Protein AF-A0A7X8GXJ8-F1 (afdb_monomer)

Nearest PDB structures (foldseek):
  4q25-assembly1_B  TM=8.085E-01  e=4.481E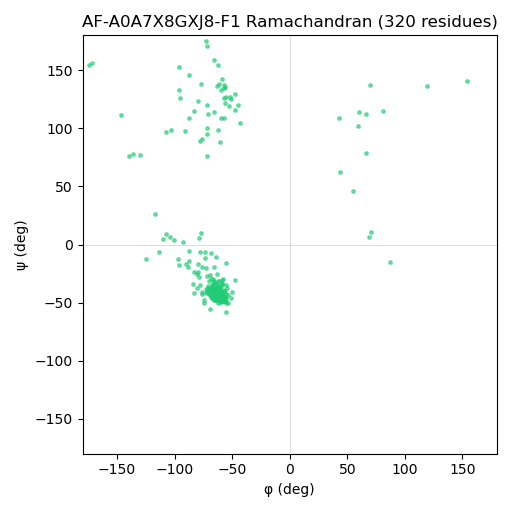-07  Pseudomonas aeruginosa PAO1
  1t72-assembly1_A  TM=8.124E-01  e=8.398E-07  Aquifex aeolicus
  2i0m-assembly1_A  TM=9.091E-01  e=9.054E-06  Streptococcus pneumoniae TIGR4
  1sum-assembly1_B  TM=7.741E-01  e=6.232E-05  Thermotoga maritima
  3l39-assembly1_A  TM=7.282E-01  e=1.186E-02  Bacteroides thetaiotaomicron VPI-5482

Radius of gyration: 27.48 Å; Cα contacts (8 Å, |Δi|>4): 240; chains: 1; bounding box: 111×51×73 Å

Solvent-accessible surface area (backbone atoms only — not comparable to full-atom values): 18081 Å² total; per-residue (Å²): 108,74,70,56,52,55,50,51,51,51,52,51,50,56,51,50,54,53,48,53,54,49,51,58,52,53,50,52,53,49,50,54,50,53,51,52,48,50,55,51,50,54,50,54,48,70,76,43,83,83,62,75,90,74,68,71,70,63,77,63,55,61,62,58,64,71,58,71,84,64,81,72,85,76,77,71,48,74,66,54,54,52,52,50,52,51,51,52,54,51,49,52,48,51,52,53,48,52,50,47,50,53,50,51,54,46,57,60,42,97,80,45,66,75,66,49,62,57,50,46,61,51,49,37,59,49,39,55,53,47,43,54,52,48,49,52,50,46,53,48,48,47,72,75,62,63,55,52,75,69,55,44,43,47,47,50,29,52,50,57,36,42,55,34,47,43,52,38,38,54,36,51,48,54,36,52,56,33,53,74,68,41,63,54,84,47,88,83,38,55,63,52,50,54,53,48,44,58,48,41,56,51,27,50,51,26,39,53,32,13,53,46,14,48,78,69,69,33,57,71,41,15,54,51,32,53,67,47,39,70,56,44,53,55,48,34,57,47,50,52,48,48,54,44,71,77,52,55,98,54,95,68,53,74,67,55,53,48,30,52,53,30,51,47,50,36,35,51,38,40,39,53,38,28,53,32,18,33,54,28,13,38,32,28,37,27,54,76,72,67,46,86,62,78,75,67,74,77,68,76,76,75,76,75,84,75,75,83,85,81,90,78,80,91,82,89,78,85,88,82,90,135

Mean predicted aligned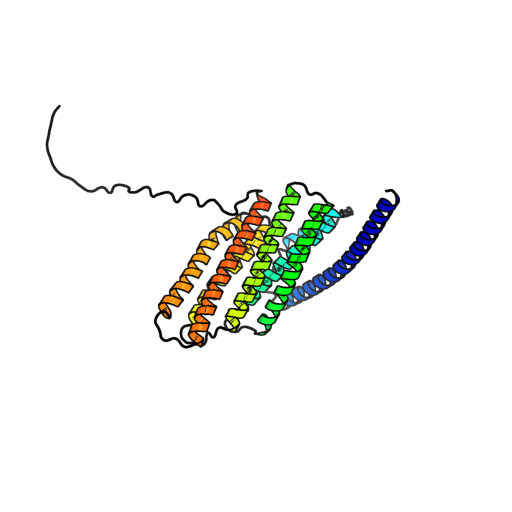 error: 14.72 Å

Secondary structure (DSSP, 8-state):
-HHHHHHHHHHHHHHHHHHHHHHHHHHHHHHHHHHHHHHHHHHHHHH-TT-GGG---GGGTHHHHSSTT--------HHHHHHHHHHHHHHHHHHHHHHHHHHHHHHTSSS--TTHHHHHHHHHHHHHHHHHHHHHHHHHHHHHH---HHHHHHHHHHHHHHHHHHHHHHHHHHHHHHHHT--TTSTT-HHHHHHHHHHHHHHHHHHHHHHHHHHTT-HHHHHHHHHHHHHHHHHHHHHHHHHHHHHTTS---HHHHHHHHHHHHHHHHHHHHHHHHHHHHHHHHHHHH----SS------------PPP------------

pLDDT: mean 76.09, std 25.31, range [28.73, 98.81]

Sequence (322 aa):
MDNDITQAESIAMGIKDKFLYQIENDFLLLSEIVLSQMDFIQQLVAENPNDNTYIYPQNKIDNMNNDTTQTENIVMGIKDKFLYQLESDFQLLSEIVLSQMDFLQQLLSENPDKKIYQQIKRNEKLIDSLDLTIKEKIINAIMLFTPRAGDLRRLTAYSEMTISMERVGDLILNISESLQKTDFSTNGFKTYKKLVLKMFMRAHIMLKNSLVAFTDICDEMAYSTILMDDKVDKMEKKIEKYLTEDFGGKNNSSQALINIMNLNSMSYYIERIADKAVDISASAIFLIEGKDIRHPQKLPQQKGKSSLPENTNEKEKNEENN

Structure (mmCIF, N/CA/C/O backbone):
data_AF-A0A7X8GXJ8-F1
#
_entry.id   AF-A0A7X8GXJ8-F1
#
loop_
_atom_site.group_PDB
_atom_site.id
_atom_site.type_symbol
_atom_site.label_atom_id
_atom_site.label_alt_id
_atom_site.label_comp_id
_atom_site.label_asym_id
_atom_site.label_entity_id
_atom_site.label_seq_id
_atom_site.pdbx_PDB_ins_code
_atom_site.Cartn_x
_atom_site.Cartn_y
_atom_site.Cartn_z
_atom_site.occupancy
_atom_site.B_iso_or_equiv
_atom_site.auth_seq_id
_atom_site.auth_comp_id
_atom_site.auth_asym_id
_atom_site.auth_atom_id
_atom_site.pd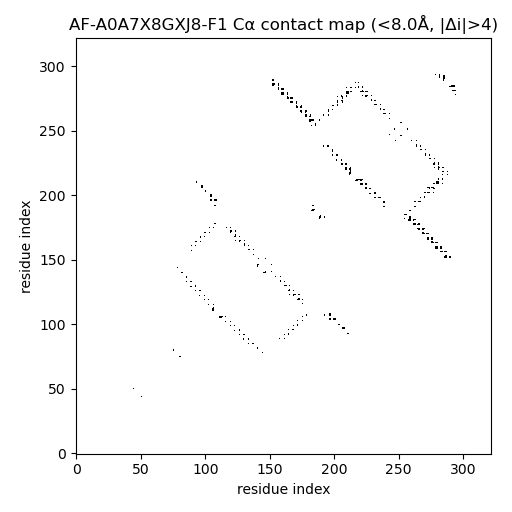bx_PDB_model_num
ATOM 1 N N . MET A 1 1 ? 45.131 20.748 -20.788 1.00 50.06 1 MET A N 1
ATOM 2 C CA . MET A 1 1 ? 44.347 19.985 -21.783 1.00 50.06 1 MET A CA 1
ATOM 3 C C . MET A 1 1 ? 44.722 18.511 -21.763 1.00 50.06 1 MET A C 1
ATOM 5 O O . MET A 1 1 ? 43.941 17.773 -21.190 1.00 50.06 1 MET A O 1
ATOM 9 N N . ASP A 1 2 ? 45.899 18.071 -22.227 1.00 48.88 2 ASP A N 1
ATOM 10 C CA . ASP A 1 2 ? 46.239 16.626 -22.188 1.00 48.88 2 ASP A CA 1
ATOM 11 C C . ASP A 1 2 ? 46.387 16.048 -20.763 1.00 48.88 2 ASP A C 1
ATOM 13 O O . ASP A 1 2 ? 45.943 14.933 -20.487 1.00 48.88 2 ASP A O 1
ATOM 17 N N . ASN A 1 3 ? 46.914 16.830 -19.811 1.00 51.66 3 ASN A N 1
ATOM 18 C CA . ASN A 1 3 ? 47.005 16.405 -18.405 1.00 51.66 3 ASN A CA 1
ATOM 19 C C . ASN A 1 3 ? 45.636 16.285 -17.708 1.00 51.66 3 ASN A C 1
ATOM 21 O O . ASN A 1 3 ? 45.480 15.443 -16.828 1.00 51.66 3 ASN A O 1
ATOM 25 N N . ASP A 1 4 ? 44.644 17.083 -18.112 1.00 46.59 4 ASP A N 1
ATOM 26 C CA . ASP A 1 4 ? 43.310 17.082 -17.492 1.00 46.59 4 ASP A CA 1
ATOM 27 C C . ASP A 1 4 ? 42.472 15.884 -17.968 1.00 46.59 4 ASP A C 1
ATOM 29 O O . ASP A 1 4 ? 41.723 15.294 -17.190 1.00 46.59 4 ASP A O 1
ATOM 33 N N . ILE A 1 5 ? 42.646 15.480 -19.233 1.00 48.72 5 ILE A N 1
ATOM 34 C CA . ILE A 1 5 ? 41.998 14.296 -19.822 1.00 48.72 5 ILE A CA 1
ATOM 35 C C . ILE A 1 5 ? 42.540 13.021 -19.168 1.00 48.72 5 ILE A C 1
ATOM 37 O O . ILE A 1 5 ? 41.766 12.179 -18.718 1.00 48.72 5 ILE A O 1
ATOM 41 N N . THR A 1 6 ? 43.860 12.933 -19.000 1.00 54.91 6 THR A N 1
ATOM 42 C CA . THR A 1 6 ? 44.514 11.783 -18.352 1.00 54.91 6 THR A CA 1
ATOM 43 C C . THR A 1 6 ? 44.084 11.634 -16.884 1.00 54.91 6 THR A C 1
ATOM 45 O O . THR A 1 6 ? 43.930 10.525 -16.366 1.00 54.91 6 THR A O 1
ATOM 48 N N . GLN A 1 7 ? 43.843 12.754 -16.195 1.00 48.34 7 GLN A N 1
ATOM 49 C CA . GLN A 1 7 ? 43.356 12.751 -14.818 1.00 48.34 7 GLN A CA 1
ATOM 50 C C . GLN A 1 7 ? 41.880 12.325 -14.727 1.00 48.34 7 GLN A C 1
ATOM 52 O O . GLN A 1 7 ? 41.525 11.559 -13.831 1.00 48.34 7 GLN A O 1
ATOM 57 N N . ALA A 1 8 ? 41.036 12.748 -15.673 1.00 47.06 8 ALA A N 1
ATOM 58 C CA . ALA A 1 8 ? 39.638 12.326 -15.757 1.00 47.06 8 ALA A CA 1
ATOM 59 C C . ALA A 1 8 ? 39.489 10.826 -16.081 1.00 47.06 8 ALA A C 1
ATOM 61 O O . ALA A 1 8 ? 38.663 10.147 -15.472 1.00 47.06 8 ALA A O 1
ATOM 62 N N . GLU A 1 9 ? 40.323 10.288 -16.974 1.00 46.25 9 GLU A N 1
ATOM 63 C CA . GLU A 1 9 ? 40.347 8.857 -17.310 1.00 46.25 9 GLU A CA 1
ATOM 64 C C . GLU A 1 9 ? 40.782 7.994 -16.118 1.00 46.25 9 GLU A C 1
ATOM 66 O O . GLU A 1 9 ? 40.163 6.969 -15.832 1.00 46.25 9 GLU A O 1
ATOM 71 N N . SER A 1 10 ? 41.785 8.445 -15.360 1.00 47.25 10 SER A N 1
ATOM 72 C CA . SER A 1 10 ? 42.240 7.778 -14.133 1.00 47.25 10 SER A CA 1
ATOM 73 C C . SER A 1 10 ? 41.155 7.751 -13.044 1.00 47.25 10 SER A C 1
ATOM 75 O O . SER A 1 10 ? 40.931 6.724 -12.398 1.00 47.25 10 SER A O 1
ATOM 77 N N . ILE A 1 11 ? 40.406 8.850 -12.887 1.00 54.72 11 ILE A N 1
ATOM 78 C CA . ILE A 1 11 ? 39.270 8.926 -11.955 1.00 54.72 11 ILE A CA 1
ATOM 79 C C . ILE A 1 11 ? 38.133 7.992 -12.398 1.00 54.72 11 ILE A C 1
ATOM 81 O O . ILE A 1 11 ? 37.590 7.259 -11.570 1.00 54.72 11 ILE A O 1
ATOM 85 N N . ALA A 1 12 ? 37.799 7.964 -13.691 1.00 41.41 12 ALA A N 1
ATOM 86 C CA . ALA A 1 12 ? 36.768 7.079 -14.236 1.00 41.41 12 ALA A CA 1
ATOM 87 C C . ALA A 1 12 ? 37.128 5.591 -14.066 1.00 41.41 12 ALA A C 1
ATOM 89 O O . ALA A 1 12 ? 36.266 4.783 -13.713 1.00 41.41 12 ALA A O 1
ATOM 90 N N . MET A 1 13 ? 38.405 5.239 -14.244 1.00 45.91 13 MET A N 1
ATOM 91 C CA . MET A 1 13 ? 38.924 3.887 -14.015 1.00 45.91 13 MET A CA 1
ATOM 92 C C . MET A 1 13 ? 38.794 3.482 -12.537 1.00 45.91 13 MET A C 1
ATOM 94 O O . MET A 1 13 ? 38.262 2.418 -12.231 1.00 45.91 13 MET A O 1
ATOM 98 N N . GLY A 1 14 ? 39.173 4.366 -11.606 1.00 47.94 14 GLY A N 1
ATOM 99 C CA . GLY A 1 14 ? 39.059 4.102 -10.167 1.00 47.94 14 GLY A CA 1
ATOM 100 C C . GLY A 1 14 ? 37.614 3.974 -9.663 1.00 47.94 14 GLY A C 1
ATOM 101 O O . GLY A 1 14 ? 37.347 3.216 -8.730 1.00 47.94 14 GLY A O 1
ATOM 102 N N . ILE A 1 15 ? 36.666 4.683 -10.286 1.00 50.56 15 ILE A N 1
ATOM 103 C CA . ILE A 1 15 ? 35.227 4.531 -10.008 1.00 50.56 15 ILE A CA 1
ATOM 104 C C . ILE A 1 15 ? 34.724 3.181 -10.531 1.00 50.56 15 ILE A C 1
ATOM 106 O O . ILE A 1 15 ? 33.994 2.489 -9.822 1.00 50.56 15 ILE A O 1
ATOM 110 N N . LYS A 1 16 ? 35.150 2.776 -11.733 1.00 47.19 16 LYS A N 1
ATOM 111 C CA . LYS A 1 16 ? 34.794 1.487 -12.337 1.00 47.19 16 LYS A CA 1
ATOM 112 C C . LYS A 1 16 ? 35.270 0.304 -11.492 1.00 47.19 16 LYS A C 1
ATOM 114 O O . LYS A 1 16 ? 34.495 -0.623 -11.279 1.00 47.19 16 LYS A O 1
ATOM 119 N N . ASP A 1 17 ? 36.490 0.355 -10.966 1.00 52.50 17 ASP A N 1
ATOM 120 C CA . ASP A 1 17 ? 37.043 -0.730 -10.146 1.00 52.50 17 ASP A CA 1
ATOM 121 C C . ASP A 1 17 ? 36.340 -0.840 -8.784 1.00 52.50 17 ASP A C 1
ATOM 123 O O . ASP A 1 17 ? 35.999 -1.940 -8.346 1.00 52.50 17 ASP A O 1
ATOM 127 N N . LYS A 1 18 ? 36.022 0.295 -8.140 1.00 49.22 18 LYS A N 1
ATOM 128 C CA . LYS A 1 18 ? 35.193 0.303 -6.919 1.00 49.22 18 LYS A CA 1
ATOM 129 C C . LYS A 1 18 ? 33.784 -0.234 -7.171 1.00 49.22 18 LYS A C 1
ATOM 131 O O . LYS A 1 18 ? 33.245 -0.943 -6.329 1.00 49.22 18 LYS A O 1
ATOM 136 N N . PHE A 1 19 ? 33.204 0.082 -8.325 1.00 43.78 19 PHE A N 1
ATOM 137 C CA . PHE A 1 19 ? 31.877 -0.382 -8.722 1.00 43.78 19 PHE A CA 1
ATOM 138 C C . PHE A 1 19 ? 31.849 -1.888 -9.022 1.00 43.78 19 PHE A C 1
ATOM 140 O O . PHE A 1 19 ? 30.930 -2.581 -8.594 1.00 43.78 19 PHE A O 1
ATOM 147 N N . LEU A 1 20 ? 32.878 -2.416 -9.692 1.00 43.84 20 LEU A N 1
ATOM 148 C CA . LEU A 1 20 ? 33.031 -3.856 -9.927 1.00 43.84 20 LEU A CA 1
ATOM 149 C C . LEU A 1 20 ? 33.154 -4.629 -8.610 1.00 43.84 20 LEU A C 1
ATOM 151 O O . LEU A 1 20 ? 32.472 -5.634 -8.429 1.00 43.84 20 LEU A O 1
ATOM 155 N N . TYR A 1 21 ? 33.942 -4.107 -7.668 1.00 50.16 21 TYR A N 1
ATOM 156 C CA . TYR A 1 21 ? 34.079 -4.693 -6.336 1.00 50.16 21 TYR A CA 1
ATOM 157 C C . TYR A 1 21 ? 32.764 -4.668 -5.538 1.00 50.16 21 TYR A C 1
ATOM 159 O O . TYR A 1 21 ? 32.429 -5.635 -4.859 1.00 50.16 21 TYR A O 1
ATOM 167 N N . GLN A 1 22 ? 31.988 -3.583 -5.626 1.00 42.00 22 GLN A N 1
ATOM 168 C CA . GLN A 1 22 ? 30.676 -3.488 -4.977 1.00 42.00 22 GLN A CA 1
ATOM 169 C C . GLN A 1 22 ? 29.699 -4.539 -5.537 1.00 42.00 22 GLN A C 1
ATOM 171 O O . GLN A 1 22 ? 29.075 -5.262 -4.770 1.00 42.00 22 GLN A O 1
ATOM 176 N N . ILE A 1 23 ? 29.644 -4.694 -6.865 1.00 42.91 23 ILE A N 1
ATOM 177 C CA . ILE A 1 23 ? 28.786 -5.684 -7.536 1.00 42.91 23 ILE A CA 1
ATOM 178 C C . ILE A 1 23 ? 29.144 -7.118 -7.133 1.00 42.91 23 ILE A C 1
ATOM 180 O O . ILE A 1 23 ? 28.246 -7.933 -6.936 1.00 42.91 23 ILE A O 1
ATOM 184 N N . GLU A 1 24 ? 30.433 -7.451 -7.035 1.00 44.69 24 GLU A N 1
ATOM 185 C CA . GLU A 1 24 ? 30.863 -8.793 -6.620 1.00 44.69 24 GLU A CA 1
ATOM 186 C C . GLU A 1 24 ? 30.422 -9.118 -5.187 1.00 44.69 24 GLU A C 1
ATOM 188 O O . GLU A 1 24 ? 29.968 -10.232 -4.923 1.00 44.69 24 GLU A O 1
ATOM 193 N N . ASN A 1 25 ? 30.478 -8.138 -4.281 1.00 47.41 25 ASN A N 1
ATOM 194 C CA . ASN A 1 25 ? 30.030 -8.317 -2.900 1.00 47.41 25 ASN A CA 1
ATOM 195 C C . ASN A 1 25 ? 28.500 -8.383 -2.779 1.00 47.41 25 ASN A C 1
ATOM 197 O O . ASN A 1 25 ? 27.981 -9.240 -2.064 1.00 47.41 25 ASN A O 1
ATOM 201 N N . ASP A 1 26 ? 27.775 -7.536 -3.511 1.00 48.41 26 ASP A N 1
ATOM 202 C CA . ASP A 1 26 ? 26.309 -7.538 -3.511 1.00 48.41 26 ASP A CA 1
ATOM 203 C C . ASP A 1 26 ? 25.750 -8.835 -4.125 1.00 48.41 26 ASP A C 1
ATOM 205 O O . ASP A 1 26 ? 24.725 -9.346 -3.674 1.00 48.41 26 ASP A O 1
ATOM 209 N N . PHE A 1 27 ? 26.448 -9.424 -5.105 1.00 41.19 27 PHE A N 1
ATOM 210 C CA . PHE A 1 27 ? 26.098 -10.726 -5.685 1.00 41.19 27 PHE A CA 1
ATOM 211 C C . PHE A 1 27 ? 26.272 -11.878 -4.687 1.00 41.19 27 PHE A C 1
ATOM 213 O O . PHE A 1 27 ? 25.417 -12.763 -4.630 1.00 41.19 27 PHE A O 1
ATOM 220 N N . LEU A 1 28 ? 27.331 -11.856 -3.868 1.00 42.03 28 LEU A N 1
ATOM 221 C CA . LEU A 1 28 ? 27.486 -12.824 -2.777 1.00 42.03 28 LEU A CA 1
ATOM 222 C C . LEU A 1 28 ? 26.343 -12.696 -1.763 1.00 42.03 28 LEU A C 1
ATOM 224 O O . LEU A 1 28 ? 25.722 -13.701 -1.419 1.00 42.03 28 LEU A O 1
ATOM 228 N N . LEU A 1 29 ? 26.013 -11.469 -1.352 1.00 40.16 29 LEU A N 1
ATOM 229 C CA . LEU A 1 29 ? 24.954 -11.217 -0.375 1.00 40.16 29 LEU A CA 1
ATOM 230 C C . LEU A 1 29 ? 23.574 -11.653 -0.897 1.00 40.16 29 LEU A C 1
ATOM 232 O O . LEU A 1 29 ? 22.807 -12.289 -0.177 1.00 40.16 29 LEU A O 1
ATOM 236 N N . LEU A 1 30 ? 23.273 -11.375 -2.168 1.00 38.06 30 LEU A N 1
ATOM 237 C CA . LEU A 1 30 ? 22.050 -11.841 -2.828 1.00 38.06 30 LEU A CA 1
ATOM 238 C C . LEU A 1 30 ? 22.007 -13.369 -2.940 1.00 38.06 30 LEU A C 1
ATOM 240 O O . LEU A 1 30 ? 20.952 -13.956 -2.720 1.00 38.06 30 LEU A O 1
ATOM 244 N N . SER A 1 31 ? 23.137 -14.027 -3.219 1.00 37.69 31 SER A N 1
ATOM 245 C CA . SER A 1 31 ? 23.196 -15.493 -3.273 1.00 37.69 31 SER A CA 1
ATOM 246 C C . SER A 1 31 ? 22.910 -16.139 -1.912 1.00 37.69 31 SER A C 1
ATOM 248 O O . SER A 1 31 ? 22.163 -17.113 -1.844 1.00 37.69 31 SER A O 1
ATOM 250 N N . GLU A 1 32 ? 23.409 -15.555 -0.819 1.00 46.28 32 GLU A N 1
ATOM 251 C CA . GLU A 1 32 ? 23.144 -16.022 0.548 1.00 46.28 32 GLU A CA 1
ATOM 252 C C . GLU A 1 32 ? 21.679 -15.810 0.959 1.00 46.28 32 GLU A C 1
ATOM 254 O O . GLU A 1 32 ? 21.081 -16.679 1.596 1.00 46.28 32 GLU A O 1
ATOM 259 N N . ILE A 1 33 ? 21.070 -14.688 0.555 1.00 45.12 33 ILE A N 1
ATOM 260 C CA . ILE A 1 33 ? 19.654 -14.394 0.819 1.00 45.12 33 ILE A CA 1
ATOM 261 C C . ILE A 1 33 ? 18.742 -15.337 0.028 1.00 45.12 33 ILE A C 1
ATOM 263 O O . ILE A 1 33 ? 17.809 -15.893 0.604 1.00 45.12 33 ILE A O 1
ATOM 267 N N . VAL A 1 34 ? 19.022 -15.562 -1.259 1.00 41.81 34 VAL A N 1
ATOM 268 C CA . VAL A 1 34 ? 18.234 -16.469 -2.109 1.00 41.81 34 VAL A CA 1
ATOM 269 C C . VAL A 1 34 ? 18.322 -17.907 -1.597 1.00 41.81 34 VAL A C 1
ATOM 271 O O . VAL A 1 34 ? 17.295 -18.571 -1.487 1.00 41.81 34 VAL A O 1
ATOM 274 N N . LEU A 1 35 ? 19.513 -18.381 -1.214 1.00 44.00 35 LEU A N 1
ATOM 275 C CA . LEU A 1 35 ? 19.681 -19.718 -0.632 1.00 44.00 35 LEU A CA 1
ATOM 276 C C . LEU A 1 35 ? 18.928 -19.858 0.701 1.00 44.00 35 LEU A C 1
ATOM 278 O O . LEU A 1 35 ? 18.199 -20.827 0.892 1.00 44.00 35 LEU A O 1
ATOM 282 N N . SER A 1 36 ? 19.007 -18.847 1.572 1.00 48.75 36 SER A N 1
ATOM 283 C CA . SER A 1 36 ? 18.255 -18.799 2.836 1.00 48.75 36 SER A CA 1
ATOM 284 C C . SER A 1 36 ? 16.732 -18.817 2.623 1.00 48.75 36 SER A C 1
ATOM 286 O O . SER A 1 36 ? 15.996 -19.488 3.348 1.00 48.75 36 SER A O 1
ATOM 288 N N . GLN A 1 37 ? 16.240 -18.127 1.590 1.00 41.69 37 GLN A N 1
ATOM 289 C CA . GLN A 1 37 ? 14.823 -18.137 1.223 1.00 41.69 37 GLN A CA 1
ATOM 290 C C . GLN A 1 37 ? 14.382 -19.474 0.614 1.00 41.69 37 GLN A C 1
ATOM 292 O O . GLN A 1 37 ? 13.278 -19.931 0.912 1.00 41.69 37 GLN A O 1
ATOM 297 N N . MET A 1 38 ? 15.226 -20.132 -0.190 1.00 42.66 38 MET A N 1
ATOM 298 C CA . MET A 1 38 ? 14.927 -21.473 -0.706 1.00 42.66 38 MET A CA 1
ATOM 299 C C . MET A 1 38 ? 14.821 -22.499 0.425 1.00 42.66 38 MET A C 1
ATOM 301 O O . MET A 1 38 ? 13.878 -23.291 0.424 1.00 42.66 38 MET A O 1
ATOM 305 N N . ASP A 1 39 ? 15.713 -22.440 1.415 1.00 51.91 39 ASP A N 1
ATOM 306 C CA . ASP A 1 39 ? 15.662 -23.313 2.593 1.00 51.91 39 ASP A CA 1
ATOM 307 C C . ASP A 1 39 ? 14.379 -23.079 3.411 1.00 51.91 39 ASP A C 1
ATOM 309 O O . ASP A 1 39 ? 13.705 -24.028 3.818 1.00 51.91 39 ASP A O 1
ATOM 313 N N . PHE A 1 40 ? 13.974 -21.816 3.581 1.00 46.88 40 PHE A N 1
ATOM 314 C CA . PHE A 1 40 ? 12.737 -21.457 4.279 1.00 46.88 40 PHE A CA 1
ATOM 315 C C . PHE A 1 40 ? 11.475 -21.930 3.537 1.00 46.88 40 PHE A C 1
ATOM 317 O O . PHE A 1 40 ? 10.549 -22.457 4.155 1.00 46.88 40 PHE A O 1
ATOM 324 N N . ILE A 1 41 ? 11.437 -21.798 2.208 1.00 41.00 41 ILE A N 1
ATOM 325 C CA . ILE A 1 41 ? 10.312 -22.266 1.383 1.00 41.00 41 ILE A CA 1
ATOM 326 C C . ILE A 1 41 ? 10.229 -23.796 1.398 1.00 41.00 41 ILE A C 1
ATOM 328 O O . ILE A 1 41 ? 9.136 -24.344 1.539 1.00 41.00 41 ILE A O 1
ATOM 332 N N . GLN A 1 42 ? 11.361 -24.502 1.315 1.00 45.84 42 GLN A N 1
ATOM 333 C CA . GLN A 1 42 ? 11.382 -25.962 1.439 1.00 45.84 42 GLN A CA 1
ATOM 334 C C . GLN A 1 42 ? 10.870 -26.424 2.808 1.00 45.84 42 GLN A C 1
ATOM 336 O O . GLN A 1 42 ? 10.135 -27.411 2.886 1.00 45.84 42 GLN A O 1
ATOM 341 N N . GLN A 1 43 ? 11.192 -25.686 3.872 1.00 49.59 43 GLN A N 1
ATOM 342 C CA . GLN A 1 43 ? 10.696 -25.973 5.213 1.00 49.59 43 GLN A CA 1
ATOM 343 C C . GLN A 1 43 ? 9.177 -25.751 5.332 1.00 49.59 43 GLN A C 1
ATOM 345 O O . GLN A 1 43 ? 8.473 -26.613 5.857 1.00 49.59 43 GLN A O 1
ATOM 350 N N . LEU A 1 44 ? 8.646 -24.658 4.776 1.00 43.81 44 LEU A N 1
ATOM 351 C CA . LEU A 1 44 ? 7.204 -24.381 4.777 1.00 43.81 44 LEU A CA 1
ATOM 352 C C . LEU A 1 44 ? 6.396 -25.411 3.971 1.00 43.81 44 LEU A C 1
ATOM 354 O O . LEU A 1 44 ? 5.319 -25.828 4.404 1.00 43.81 44 LEU A O 1
ATOM 358 N N . VAL A 1 45 ? 6.924 -25.865 2.830 1.00 45.44 45 VAL A N 1
ATOM 359 C CA . VAL A 1 45 ? 6.298 -26.914 2.004 1.00 45.44 45 VAL A CA 1
ATOM 360 C C . VAL A 1 45 ? 6.305 -28.270 2.724 1.00 45.44 45 VAL A C 1
ATOM 362 O O . VAL A 1 45 ? 5.345 -29.033 2.606 1.00 45.44 45 VAL A O 1
ATOM 365 N N . ALA A 1 46 ? 7.343 -28.567 3.513 1.00 52.69 46 ALA A N 1
ATOM 366 C CA . ALA A 1 46 ? 7.412 -29.788 4.316 1.00 52.69 46 ALA A CA 1
ATOM 367 C C . ALA A 1 46 ? 6.415 -29.797 5.493 1.00 52.69 46 ALA A C 1
ATOM 369 O O . ALA A 1 46 ? 5.926 -30.861 5.873 1.00 52.69 46 ALA A O 1
ATOM 370 N N . GLU A 1 47 ? 6.094 -28.629 6.058 1.00 52.44 47 GLU A N 1
ATOM 371 C CA . GLU A 1 47 ? 5.195 -28.496 7.212 1.00 52.44 47 GLU A CA 1
ATOM 372 C C . GLU A 1 47 ? 3.699 -28.550 6.836 1.00 52.44 47 GLU A C 1
ATOM 374 O O . GLU A 1 47 ? 2.888 -28.971 7.662 1.00 52.44 47 GLU A O 1
ATOM 379 N N . ASN A 1 48 ? 3.314 -28.204 5.596 1.00 46.88 48 ASN A N 1
ATOM 380 C CA . ASN A 1 48 ? 1.924 -28.279 5.114 1.00 46.88 48 ASN A CA 1
ATOM 381 C C . ASN A 1 48 ? 1.811 -28.803 3.663 1.00 46.88 48 ASN A C 1
ATOM 383 O O . ASN A 1 48 ? 1.500 -28.045 2.744 1.00 46.88 48 ASN A O 1
ATOM 387 N N . PRO A 1 49 ? 1.962 -30.122 3.434 1.00 48.47 49 PRO A N 1
ATOM 388 C CA . PRO A 1 49 ? 2.043 -30.704 2.087 1.00 48.47 49 PRO A CA 1
ATOM 389 C C . PRO A 1 49 ? 0.748 -30.642 1.250 1.00 48.47 49 PRO A C 1
ATOM 391 O O . PRO A 1 49 ? 0.772 -30.994 0.076 1.00 48.47 49 PRO A O 1
ATOM 394 N N . ASN A 1 50 ? -0.380 -30.213 1.830 1.00 45.34 50 ASN A N 1
ATOM 395 C CA . ASN A 1 50 ? -1.677 -30.094 1.146 1.00 45.34 50 ASN A CA 1
ATOM 396 C C . ASN A 1 50 ? -2.120 -28.633 0.924 1.00 45.34 50 ASN A C 1
ATOM 398 O O . ASN A 1 50 ? -3.247 -28.400 0.480 1.00 45.34 50 ASN A O 1
ATOM 402 N N . ASP A 1 51 ? -1.278 -27.651 1.262 1.00 45.59 51 ASP A N 1
ATOM 403 C CA . ASP A 1 51 ? -1.575 -26.232 1.069 1.00 45.59 51 ASP A CA 1
ATOM 404 C C . ASP A 1 51 ? -1.073 -25.749 -0.307 1.00 45.59 51 ASP A C 1
ATOM 406 O O . ASP A 1 51 ? 0.097 -25.422 -0.500 1.00 45.59 51 ASP A O 1
ATOM 410 N N . ASN A 1 52 ? -1.981 -25.695 -1.286 1.00 43.06 52 ASN A N 1
ATOM 411 C CA . ASN A 1 52 ? -1.690 -25.285 -2.668 1.00 43.06 52 ASN A CA 1
ATOM 412 C C . ASN A 1 52 ? -1.534 -23.760 -2.853 1.00 43.06 52 ASN A C 1
ATOM 414 O O . ASN A 1 52 ? -1.468 -23.279 -3.986 1.00 43.06 52 ASN A O 1
ATOM 418 N N . THR A 1 53 ? -1.476 -22.979 -1.771 1.00 43.91 53 THR A N 1
ATOM 419 C CA . THR A 1 53 ? -1.381 -21.509 -1.839 1.00 43.91 53 THR A CA 1
ATOM 420 C C . THR A 1 53 ? 0.013 -21.020 -2.280 1.00 43.91 53 THR A C 1
ATOM 422 O O . THR A 1 53 ? 0.160 -19.865 -2.675 1.00 43.91 53 THR A O 1
ATOM 425 N N . TYR A 1 54 ? 1.009 -21.917 -2.307 1.00 40.09 54 TYR A N 1
ATOM 426 C CA . TYR A 1 54 ? 2.408 -21.654 -2.682 1.00 40.09 54 TYR A CA 1
ATOM 427 C C . TYR A 1 54 ? 2.879 -22.427 -3.925 1.00 40.09 54 TYR A C 1
ATOM 429 O O . TYR A 1 54 ? 4.070 -22.698 -4.082 1.00 40.09 54 TYR A O 1
ATOM 437 N N . ILE A 1 55 ? 1.970 -22.791 -4.836 1.00 38.34 55 ILE A N 1
ATOM 438 C CA . ILE A 1 55 ? 2.380 -23.358 -6.126 1.00 38.34 55 ILE A CA 1
ATOM 439 C C . ILE A 1 55 ? 2.896 -22.219 -7.013 1.00 38.34 55 ILE A C 1
ATOM 441 O O . ILE A 1 55 ? 2.145 -21.595 -7.762 1.00 38.34 55 ILE A O 1
ATOM 445 N N . TYR A 1 56 ? 4.204 -21.967 -6.945 1.00 32.22 56 TYR A N 1
ATOM 446 C CA . TYR A 1 56 ? 4.932 -21.411 -8.085 1.00 32.22 56 TYR A CA 1
ATOM 447 C C . TYR A 1 56 ? 4.616 -22.314 -9.291 1.00 32.22 56 TYR A C 1
ATOM 449 O O . TYR A 1 56 ? 4.749 -23.535 -9.162 1.00 32.22 56 TYR A O 1
ATOM 457 N N . PRO A 1 57 ? 4.158 -21.794 -10.442 1.00 34.00 57 PRO A N 1
ATOM 458 C CA . PRO A 1 57 ? 3.798 -22.650 -11.563 1.00 34.00 57 PRO A CA 1
ATOM 459 C C . PRO A 1 57 ? 5.018 -23.470 -12.012 1.00 34.00 57 PRO A C 1
ATOM 461 O O . PRO A 1 57 ? 5.950 -22.946 -12.623 1.00 34.00 57 PRO A O 1
ATOM 464 N N . GLN A 1 58 ? 4.983 -24.780 -11.740 1.00 32.97 58 GLN A N 1
ATOM 465 C CA . GLN A 1 58 ? 5.992 -25.774 -12.143 1.00 32.97 58 GLN A CA 1
ATOM 466 C C . GLN A 1 58 ? 6.253 -25.784 -13.662 1.00 32.97 58 GLN A C 1
ATOM 468 O O . GLN A 1 58 ? 7.310 -26.220 -14.105 1.00 32.97 58 GLN A O 1
ATOM 473 N N . ASN A 1 59 ? 5.366 -25.175 -14.456 1.00 30.03 59 ASN A N 1
ATOM 474 C CA . ASN A 1 59 ? 5.528 -24.980 -15.899 1.00 30.03 59 ASN A CA 1
ATOM 475 C C . ASN A 1 59 ? 6.715 -24.076 -16.300 1.00 30.03 59 ASN A C 1
ATOM 477 O O . ASN A 1 59 ? 7.060 -24.034 -17.480 1.00 30.03 59 ASN A O 1
ATOM 481 N N . LYS A 1 60 ? 7.364 -23.368 -15.360 1.00 36.22 60 LYS A N 1
ATOM 482 C CA . LYS A 1 60 ? 8.641 -22.668 -15.616 1.00 36.22 60 LYS A CA 1
ATOM 483 C C . LYS A 1 60 ? 9.880 -23.538 -15.348 1.00 36.22 60 LYS A C 1
ATOM 485 O O . LYS A 1 60 ? 10.949 -23.210 -15.850 1.00 36.22 60 LYS A O 1
ATOM 490 N N . ILE A 1 61 ? 9.738 -24.650 -14.619 1.00 34.16 61 ILE A N 1
ATOM 491 C CA . ILE A 1 61 ? 10.836 -25.582 -14.305 1.00 34.16 61 ILE A CA 1
ATOM 492 C C . ILE A 1 61 ? 11.045 -26.558 -15.473 1.00 34.16 61 ILE A C 1
ATOM 494 O O . ILE A 1 61 ? 12.175 -26.771 -15.905 1.00 34.16 61 ILE A O 1
ATOM 498 N N . ASP A 1 62 ? 9.965 -27.065 -16.075 1.00 29.09 62 ASP A N 1
ATOM 499 C CA . ASP A 1 62 ? 10.069 -28.014 -17.197 1.00 29.09 62 ASP A CA 1
ATOM 500 C C . ASP A 1 62 ? 10.558 -27.363 -18.502 1.00 29.09 62 ASP A C 1
ATOM 502 O O . ASP A 1 62 ? 11.240 -28.006 -19.301 1.00 29.09 62 ASP A O 1
ATOM 506 N N . ASN A 1 63 ? 10.308 -26.063 -18.689 1.00 32.75 63 ASN A N 1
ATOM 507 C CA . ASN A 1 63 ? 10.873 -25.305 -19.811 1.00 32.75 63 ASN A CA 1
ATOM 508 C C . ASN A 1 63 ? 12.336 -24.877 -19.588 1.00 32.75 63 ASN A C 1
ATOM 510 O O . ASN A 1 63 ? 13.016 -24.579 -20.560 1.00 32.75 63 ASN A O 1
ATOM 514 N N . MET A 1 64 ? 12.857 -24.900 -18.353 1.00 34.22 64 MET A N 1
ATOM 515 C CA . MET A 1 64 ? 14.300 -24.737 -18.093 1.00 34.22 64 MET A CA 1
ATOM 516 C C . MET A 1 64 ? 15.085 -26.051 -18.261 1.00 34.22 64 MET A C 1
ATOM 518 O O . MET A 1 64 ? 16.283 -26.027 -18.545 1.00 34.22 64 MET A O 1
ATOM 522 N N . ASN A 1 65 ? 14.416 -27.201 -18.136 1.00 31.62 65 ASN A N 1
ATOM 523 C CA . ASN A 1 65 ? 15.050 -28.522 -18.212 1.00 31.62 65 ASN A CA 1
ATOM 524 C C . ASN A 1 65 ? 15.171 -29.091 -19.638 1.00 31.62 65 ASN A C 1
ATOM 526 O O . ASN A 1 65 ? 15.911 -30.049 -19.843 1.00 31.62 65 ASN A O 1
ATOM 530 N N . ASN A 1 66 ? 14.474 -28.519 -20.628 1.00 30.83 66 ASN A N 1
ATOM 531 C CA . ASN A 1 66 ? 14.545 -28.980 -22.023 1.00 30.83 66 ASN A CA 1
ATOM 532 C C . ASN A 1 66 ? 15.515 -28.175 -22.907 1.00 30.83 66 ASN A C 1
ATOM 534 O O . ASN A 1 66 ? 15.887 -28.655 -23.976 1.00 30.83 66 ASN A O 1
ATOM 538 N N . ASP A 1 67 ? 15.994 -27.017 -22.444 1.00 33.94 67 ASP A N 1
ATOM 539 C CA . ASP A 1 67 ? 17.018 -26.215 -23.140 1.00 33.94 67 ASP A CA 1
ATOM 540 C C . ASP A 1 67 ? 18.457 -26.544 -22.688 1.00 33.94 67 ASP A C 1
ATOM 542 O O . ASP A 1 67 ? 19.434 -25.972 -23.173 1.00 33.94 67 ASP A O 1
ATOM 546 N N . THR A 1 68 ? 18.643 -27.517 -21.790 1.00 31.83 68 THR A N 1
ATOM 547 C CA . THR A 1 68 ? 19.947 -27.810 -21.167 1.00 31.83 68 THR A CA 1
ATOM 548 C C . THR A 1 68 ? 20.923 -28.617 -22.037 1.00 31.83 68 THR A C 1
ATOM 550 O O . THR A 1 68 ? 22.013 -28.949 -21.576 1.00 31.83 68 THR A O 1
ATOM 553 N N . THR A 1 69 ? 20.604 -28.899 -23.306 1.00 33.19 69 THR A N 1
ATOM 554 C CA . THR A 1 69 ? 21.529 -29.582 -24.241 1.00 33.19 69 THR A CA 1
ATOM 555 C C . THR A 1 69 ? 22.136 -28.707 -25.338 1.00 33.19 69 THR A C 1
ATOM 557 O O . THR A 1 69 ? 22.854 -29.228 -26.191 1.00 33.19 69 THR A O 1
ATOM 560 N N . GLN A 1 70 ? 21.955 -27.384 -25.296 1.00 31.12 70 GLN A N 1
ATOM 561 C CA . GLN A 1 70 ? 22.767 -26.450 -26.087 1.00 31.12 70 GLN A CA 1
ATOM 562 C C . GLN A 1 70 ? 23.174 -25.250 -25.235 1.00 31.12 70 GLN A C 1
ATOM 564 O O . GLN A 1 70 ? 22.622 -24.160 -25.330 1.00 31.12 70 GLN A O 1
ATOM 569 N N . THR A 1 71 ? 24.173 -25.456 -24.379 1.00 31.80 71 THR A N 1
ATOM 570 C CA . THR A 1 71 ? 24.855 -24.372 -23.669 1.00 31.80 71 THR A CA 1
ATOM 571 C C . THR A 1 71 ? 25.725 -23.593 -24.661 1.00 31.80 71 THR A C 1
ATOM 573 O O . THR A 1 71 ? 26.945 -23.746 -24.712 1.00 31.80 71 THR A O 1
ATOM 576 N N . GLU A 1 72 ? 25.105 -22.747 -25.483 1.00 33.31 72 GLU A N 1
ATOM 577 C CA . GLU A 1 72 ? 25.805 -21.568 -25.976 1.00 33.31 72 GLU A CA 1
ATOM 578 C C . GLU A 1 72 ? 26.052 -20.676 -24.756 1.00 33.31 72 GLU A C 1
ATOM 580 O O . GLU A 1 72 ? 25.121 -20.210 -24.103 1.00 33.31 72 GLU A O 1
ATOM 585 N N . ASN A 1 73 ? 27.322 -20.492 -24.392 1.00 34.56 73 ASN A N 1
ATOM 586 C CA . ASN A 1 73 ? 27.735 -19.517 -23.388 1.00 34.56 73 ASN A CA 1
ATOM 587 C C . ASN A 1 73 ? 27.318 -18.114 -23.859 1.00 34.56 73 ASN A C 1
ATOM 589 O O . ASN A 1 73 ? 28.094 -17.421 -24.520 1.00 34.56 73 ASN A O 1
ATOM 593 N N . ILE A 1 74 ? 26.101 -17.684 -23.525 1.00 40.94 74 ILE A N 1
ATOM 594 C CA . ILE A 1 74 ? 25.679 -16.297 -23.698 1.00 40.94 74 ILE A CA 1
ATOM 595 C C . ILE A 1 74 ? 26.434 -15.492 -22.642 1.00 40.94 74 ILE A C 1
ATOM 597 O O . ILE A 1 74 ? 26.033 -15.407 -21.482 1.00 40.94 74 ILE A O 1
ATOM 601 N N . VAL A 1 75 ? 27.573 -14.920 -23.033 1.00 48.06 75 VAL A N 1
ATOM 602 C CA . VAL A 1 75 ? 28.237 -13.877 -22.250 1.00 48.06 75 VAL A CA 1
ATOM 603 C C . VAL A 1 75 ? 27.267 -12.700 -22.194 1.00 48.06 75 VAL A C 1
ATOM 605 O O . VAL A 1 75 ? 27.137 -11.943 -23.153 1.00 48.06 75 VAL A O 1
ATOM 608 N N . MET A 1 76 ? 26.538 -12.593 -21.085 1.00 57.72 76 MET A N 1
ATOM 609 C CA . MET A 1 76 ? 25.587 -11.516 -20.844 1.00 57.72 76 MET A CA 1
ATOM 610 C C . MET A 1 76 ? 26.320 -10.172 -20.948 1.00 57.72 76 MET A C 1
ATOM 612 O O . MET A 1 76 ? 27.346 -9.961 -20.295 1.00 57.72 76 MET A O 1
ATOM 616 N N . GLY A 1 77 ? 25.822 -9.266 -21.794 1.00 72.44 77 GLY A N 1
ATOM 617 C CA . GLY A 1 77 ? 26.421 -7.947 -21.952 1.00 72.44 77 GLY A CA 1
ATOM 618 C C . GLY A 1 77 ? 26.368 -7.161 -20.639 1.00 72.44 77 GLY A C 1
ATOM 619 O O . GLY A 1 77 ? 25.490 -7.374 -19.807 1.00 72.44 77 GLY A O 1
ATOM 620 N N . ILE A 1 78 ? 27.280 -6.201 -20.451 1.00 77.81 78 ILE A N 1
ATOM 621 C CA . ILE A 1 78 ? 27.305 -5.343 -19.246 1.00 77.81 78 ILE A CA 1
ATOM 622 C C . ILE A 1 78 ? 25.945 -4.654 -19.026 1.00 77.81 78 ILE A C 1
ATOM 624 O O . ILE A 1 78 ? 25.485 -4.542 -17.892 1.00 77.81 78 ILE A O 1
ATOM 628 N N . LYS A 1 79 ? 25.282 -4.245 -20.117 1.00 75.06 79 LYS A N 1
ATOM 629 C CA . LYS A 1 79 ? 23.922 -3.691 -20.095 1.00 75.06 79 LYS A CA 1
ATOM 630 C C . LYS A 1 79 ? 22.907 -4.697 -19.548 1.00 75.06 79 LYS A C 1
ATOM 632 O O . LYS A 1 79 ? 22.120 -4.346 -18.678 1.00 75.06 79 LYS A O 1
ATOM 637 N N . ASP A 1 80 ? 22.933 -5.932 -20.034 1.00 78.62 80 ASP A N 1
ATOM 638 C CA . ASP A 1 80 ? 21.962 -6.962 -19.659 1.00 78.62 80 ASP A CA 1
ATOM 639 C C . ASP A 1 80 ? 22.141 -7.376 -18.195 1.00 78.62 80 ASP A C 1
ATOM 641 O O . ASP A 1 80 ? 21.160 -7.477 -17.465 1.00 78.62 80 ASP A O 1
ATOM 645 N N . LYS A 1 81 ? 23.393 -7.481 -17.723 1.00 78.00 81 LYS A N 1
ATOM 646 C CA . LYS A 1 81 ? 23.698 -7.719 -16.303 1.00 78.00 81 LYS A CA 1
ATOM 647 C C . LYS A 1 81 ? 23.167 -6.589 -15.417 1.00 78.00 81 LYS A C 1
ATOM 649 O O . LYS A 1 81 ? 22.611 -6.841 -14.352 1.00 78.00 81 LYS A O 1
ATOM 654 N N . PHE A 1 82 ? 23.316 -5.343 -15.861 1.00 81.81 82 PHE A N 1
ATOM 655 C CA . PHE A 1 82 ? 22.801 -4.187 -15.133 1.00 81.81 82 PHE A CA 1
ATOM 656 C C . PHE A 1 82 ? 21.265 -4.190 -15.064 1.00 81.81 82 PHE A C 1
ATOM 658 O O . PHE A 1 82 ? 20.693 -3.974 -13.997 1.00 81.81 82 PHE A O 1
ATOM 665 N N . LEU A 1 83 ? 20.592 -4.451 -16.188 1.00 85.19 83 LEU A N 1
ATOM 666 C CA . LEU A 1 83 ? 19.129 -4.515 -16.243 1.00 85.19 83 LEU A CA 1
ATOM 667 C C . L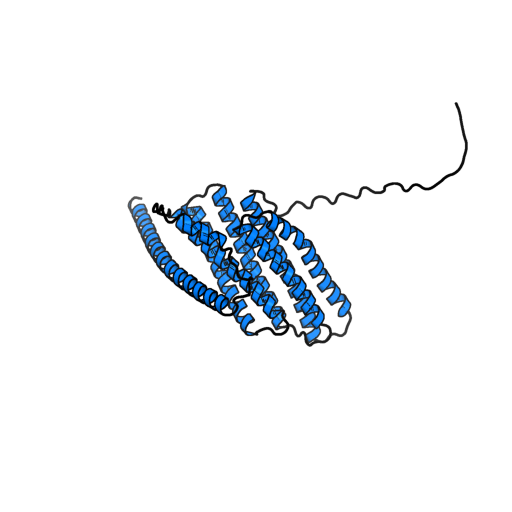EU A 1 83 ? 18.572 -5.691 -15.434 1.00 85.19 83 LEU A C 1
ATOM 669 O O . LEU A 1 83 ? 17.545 -5.532 -14.782 1.00 85.19 83 LEU A O 1
ATOM 673 N N . TYR A 1 84 ? 19.272 -6.825 -15.415 1.00 87.25 84 TYR A N 1
ATOM 674 C CA . TYR A 1 84 ? 18.937 -7.961 -14.559 1.00 87.25 84 TYR A CA 1
ATOM 675 C C . TYR A 1 84 ? 18.978 -7.582 -13.074 1.00 87.25 84 TYR A C 1
ATOM 677 O O . TYR A 1 84 ? 18.052 -7.885 -12.328 1.00 87.25 84 TYR A O 1
ATOM 685 N N . GLN A 1 85 ? 20.016 -6.858 -12.645 1.00 88.50 85 GLN A N 1
ATOM 686 C CA . GLN A 1 85 ? 20.119 -6.382 -11.265 1.00 88.50 85 GLN A CA 1
ATOM 687 C C . GLN A 1 85 ? 18.966 -5.432 -10.898 1.00 88.50 85 GLN A C 1
ATOM 689 O O . GLN A 1 85 ? 18.416 -5.525 -9.806 1.00 88.50 85 GLN A O 1
ATOM 694 N N . LEU A 1 86 ? 18.595 -4.519 -11.803 1.00 91.31 86 LEU A N 1
ATOM 695 C CA . LEU A 1 86 ? 17.451 -3.624 -11.611 1.00 91.31 86 LEU A CA 1
ATOM 696 C C . LEU A 1 86 ? 16.137 -4.408 -11.466 1.00 91.31 86 LEU A C 1
ATOM 698 O O . LEU A 1 86 ? 15.326 -4.102 -10.596 1.00 91.31 86 LEU A O 1
ATOM 702 N N . GLU A 1 87 ? 15.931 -5.418 -12.309 1.00 91.00 87 GLU A N 1
ATOM 703 C CA . GLU A 1 87 ? 14.745 -6.273 -12.256 1.00 91.00 87 GLU A CA 1
ATOM 704 C C . GLU A 1 87 ? 14.682 -7.084 -10.955 1.00 91.00 87 GLU A C 1
ATOM 706 O O . GLU A 1 87 ? 13.622 -7.155 -10.337 1.00 91.00 87 GLU A O 1
ATOM 711 N N . SER A 1 88 ? 15.819 -7.613 -10.495 1.00 92.06 88 SER A N 1
ATOM 712 C CA . SER A 1 88 ? 15.925 -8.332 -9.222 1.00 92.06 88 SER A CA 1
ATOM 713 C C . SER A 1 88 ? 15.571 -7.447 -8.024 1.00 92.06 88 SER A C 1
ATOM 715 O O . SER A 1 88 ? 14.815 -7.875 -7.154 1.00 92.06 88 SER A O 1
ATOM 717 N N . ASP A 1 89 ? 16.078 -6.212 -7.968 1.00 93.62 89 ASP A N 1
ATOM 718 C CA . ASP A 1 89 ? 15.735 -5.277 -6.889 1.00 93.62 89 ASP A CA 1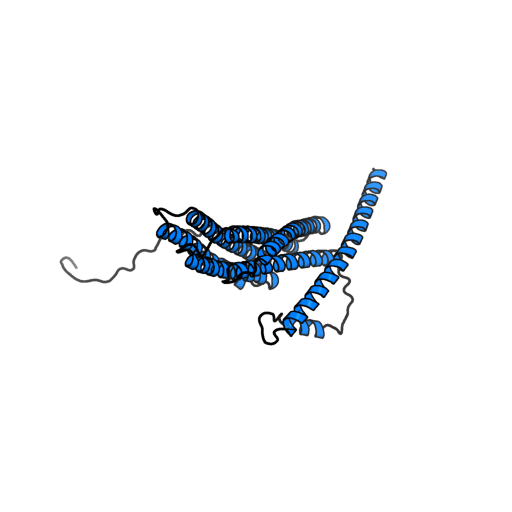
ATOM 719 C C . ASP A 1 89 ? 14.242 -4.926 -6.904 1.00 93.62 89 ASP A C 1
ATOM 721 O O . ASP A 1 89 ? 13.606 -4.817 -5.856 1.00 93.62 89 ASP A O 1
ATOM 725 N N . PHE A 1 90 ? 13.672 -4.747 -8.098 1.00 94.69 90 PHE A N 1
ATOM 726 C CA . PHE A 1 90 ? 12.257 -4.439 -8.259 1.00 94.69 90 PHE A CA 1
ATOM 727 C C . PHE A 1 90 ? 11.356 -5.598 -7.809 1.00 94.69 90 PHE A C 1
ATOM 729 O O . PHE A 1 90 ? 10.326 -5.371 -7.167 1.00 94.69 90 PHE A O 1
ATOM 736 N N . GLN A 1 91 ? 11.742 -6.839 -8.116 1.00 94.19 91 GLN A N 1
ATOM 737 C CA . GLN A 1 91 ? 11.059 -8.039 -7.626 1.00 94.19 91 GLN A CA 1
ATOM 738 C C . GLN A 1 91 ? 11.118 -8.111 -6.099 1.00 94.19 91 GLN A C 1
ATOM 740 O O . GLN A 1 91 ? 10.075 -8.245 -5.462 1.00 94.19 91 GLN A O 1
ATOM 745 N N . LEU A 1 92 ? 12.299 -7.900 -5.509 1.00 95.12 92 LEU A N 1
ATOM 746 C CA . LEU A 1 92 ? 12.465 -7.866 -4.056 1.00 95.12 92 LEU A CA 1
ATOM 747 C C . LEU A 1 92 ? 11.583 -6.790 -3.401 1.00 95.12 92 LEU A C 1
ATOM 749 O O . LEU A 1 92 ? 10.912 -7.059 -2.405 1.00 95.12 92 LEU A O 1
ATOM 753 N N . LEU A 1 93 ? 11.534 -5.582 -3.971 1.00 97.44 93 LEU A N 1
ATOM 754 C CA . LEU A 1 93 ? 10.643 -4.519 -3.501 1.00 97.44 93 LEU A CA 1
ATOM 755 C C . LEU A 1 93 ? 9.171 -4.959 -3.548 1.00 97.44 93 LEU A C 1
ATOM 757 O O . LEU A 1 93 ? 8.447 -4.796 -2.564 1.00 97.44 93 LEU A O 1
ATOM 761 N N . SER A 1 94 ? 8.745 -5.553 -4.664 1.00 96.31 94 SER A N 1
ATOM 762 C CA . SER A 1 94 ? 7.372 -6.040 -4.856 1.00 96.31 94 SER A CA 1
ATOM 763 C C . SER A 1 94 ? 6.991 -7.099 -3.817 1.00 96.31 94 SER A C 1
ATOM 765 O O . SER A 1 94 ? 5.912 -7.037 -3.226 1.00 96.31 94 SER A O 1
ATOM 767 N N . GLU A 1 95 ? 7.889 -8.047 -3.545 1.00 95.56 95 GLU A N 1
ATOM 768 C CA . GLU A 1 95 ? 7.692 -9.101 -2.547 1.00 95.56 95 GLU A CA 1
ATOM 769 C C . GLU A 1 95 ? 7.593 -8.544 -1.124 1.00 95.56 95 GLU A C 1
ATOM 771 O O . GLU A 1 95 ? 6.691 -8.924 -0.374 1.00 95.56 95 GLU A O 1
ATOM 776 N N . ILE A 1 96 ? 8.471 -7.606 -0.748 1.00 97.56 96 ILE A N 1
ATOM 777 C CA . ILE A 1 96 ? 8.432 -6.973 0.578 1.00 97.56 96 ILE A CA 1
ATOM 778 C C . ILE A 1 96 ? 7.117 -6.207 0.766 1.00 97.56 96 ILE A C 1
ATOM 780 O O . ILE A 1 96 ? 6.507 -6.289 1.833 1.00 97.56 96 ILE A O 1
ATOM 784 N N . VAL A 1 97 ? 6.652 -5.493 -0.261 1.00 98.12 97 VAL A N 1
ATOM 785 C CA . VAL A 1 97 ? 5.388 -4.744 -0.221 1.00 98.12 97 VAL A CA 1
ATOM 786 C C . VAL A 1 97 ? 4.178 -5.679 -0.123 1.00 98.12 97 VAL A C 1
ATOM 788 O O . VAL A 1 97 ? 3.264 -5.416 0.658 1.00 98.12 97 VAL A O 1
ATOM 791 N N . LEU A 1 98 ? 4.167 -6.806 -0.840 1.00 96.94 98 LEU A N 1
ATOM 792 C CA . LEU A 1 98 ? 3.116 -7.821 -0.685 1.00 96.94 98 LEU A CA 1
ATOM 793 C C . LEU A 1 98 ? 3.142 -8.455 0.714 1.00 96.94 98 LEU A C 1
ATOM 795 O O . LEU A 1 98 ? 2.103 -8.564 1.361 1.00 96.94 98 LEU A O 1
ATOM 799 N N . SER A 1 99 ? 4.329 -8.762 1.239 1.00 96.69 99 SER A N 1
ATOM 800 C CA . SER A 1 99 ? 4.493 -9.258 2.610 1.00 96.69 99 SER A CA 1
ATOM 801 C C . SER A 1 99 ? 3.982 -8.258 3.658 1.00 96.69 99 SER A C 1
ATOM 803 O O . SER A 1 99 ? 3.357 -8.655 4.643 1.00 96.69 99 SER A O 1
ATOM 805 N N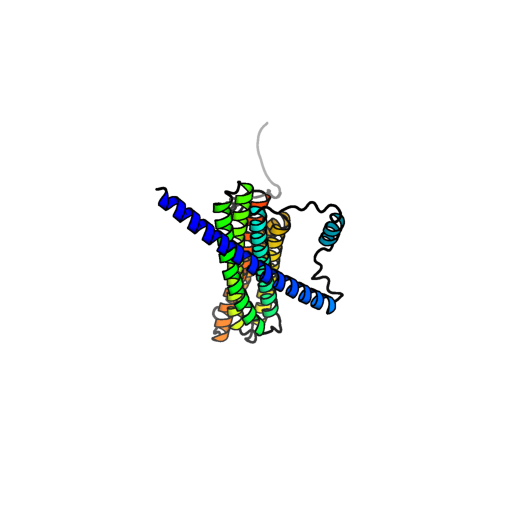 . GLN A 1 100 ? 4.175 -6.952 3.440 1.00 97.25 100 GLN A N 1
ATOM 806 C CA . GLN A 1 100 ? 3.598 -5.904 4.291 1.00 97.25 100 GLN A CA 1
ATOM 807 C C . GLN A 1 100 ? 2.061 -5.954 4.309 1.00 97.25 100 GLN A C 1
ATOM 809 O O . GLN A 1 100 ? 1.448 -5.779 5.367 1.00 97.25 100 GLN A O 1
ATOM 814 N N . MET A 1 101 ? 1.426 -6.236 3.166 1.00 98.12 101 MET A N 1
ATOM 815 C CA . MET A 1 101 ? -0.028 -6.407 3.097 1.00 98.12 101 MET A CA 1
ATOM 816 C C . MET A 1 101 ? -0.488 -7.641 3.884 1.00 98.12 101 MET A C 1
ATOM 818 O O . MET A 1 101 ? -1.454 -7.554 4.647 1.00 98.12 101 MET A O 1
ATOM 822 N N . ASP A 1 102 ? 0.228 -8.762 3.778 1.00 96.75 102 ASP A N 1
ATOM 823 C CA . ASP A 1 102 ? -0.059 -9.974 4.556 1.00 96.75 102 ASP A CA 1
ATOM 824 C C . ASP A 1 102 ? 0.067 -9.731 6.066 1.00 96.75 102 ASP A C 1
ATOM 826 O O . ASP A 1 102 ? -0.794 -10.134 6.855 1.00 96.75 102 ASP A O 1
ATOM 830 N N . PHE A 1 103 ? 1.110 -9.016 6.490 1.00 97.06 103 PHE A N 1
ATOM 831 C CA . PHE A 1 103 ? 1.295 -8.625 7.885 1.00 97.06 103 PHE A CA 1
ATOM 832 C C . PHE A 1 103 ? 0.158 -7.748 8.400 1.00 97.06 103 PHE A C 1
ATOM 834 O O . PHE A 1 103 ? -0.367 -7.982 9.493 1.00 97.06 103 PHE A O 1
ATOM 841 N N . LEU A 1 104 ? -0.281 -6.772 7.609 1.00 97.00 104 LEU A N 1
ATOM 842 C CA . LEU A 1 104 ? -1.408 -5.932 7.985 1.00 97.00 104 LEU A CA 1
ATOM 843 C C . LEU A 1 104 ? -2.727 -6.725 8.042 1.00 97.00 104 LEU A C 1
ATOM 845 O O . LEU A 1 104 ? -3.524 -6.526 8.965 1.00 97.00 104 LEU A O 1
ATOM 849 N N . GLN A 1 105 ? -2.933 -7.686 7.136 1.00 96.31 105 GLN A N 1
ATOM 850 C CA . GLN A 1 105 ? -4.066 -8.615 7.192 1.00 96.31 105 GLN A CA 1
ATOM 851 C C . GLN A 1 105 ? -4.091 -9.391 8.514 1.00 96.31 105 GLN A C 1
ATOM 853 O O . GLN A 1 105 ? -5.136 -9.492 9.164 1.00 96.31 105 GLN A O 1
ATOM 858 N N . GLN A 1 106 ? -2.935 -9.917 8.930 1.00 95.69 106 GLN A N 1
ATOM 859 C CA . GLN A 1 106 ? -2.787 -10.640 10.191 1.00 95.69 106 GLN A CA 1
ATOM 860 C C . GLN A 1 106 ? -3.060 -9.734 11.396 1.00 95.69 106 GLN A C 1
ATOM 862 O O . GLN A 1 106 ? -3.758 -10.152 12.323 1.00 95.69 106 GLN A O 1
ATOM 867 N N . LEU A 1 107 ? -2.603 -8.477 11.376 1.00 95.62 107 LEU A N 1
ATOM 868 C CA . LEU A 1 107 ? -2.898 -7.510 12.439 1.00 95.62 107 LEU A CA 1
ATOM 869 C C . LEU A 1 107 ? -4.399 -7.194 12.565 1.00 95.62 107 LEU A C 1
ATOM 871 O O . LEU A 1 107 ? -4.920 -7.013 13.670 1.00 95.62 107 LEU A O 1
ATOM 875 N N . LEU A 1 108 ? -5.114 -7.158 11.440 1.00 93.50 108 LEU A N 1
ATOM 876 C CA . LEU A 1 108 ? -6.561 -6.943 11.392 1.00 93.50 108 LEU A CA 1
ATOM 877 C C . LEU A 1 108 ? -7.383 -8.198 11.753 1.00 93.50 108 LEU A C 1
ATOM 879 O O . LEU A 1 108 ? -8.603 -8.095 11.912 1.00 93.50 108 LEU A O 1
ATOM 883 N N . SER A 1 109 ? -6.748 -9.360 11.942 1.00 90.00 109 SER A N 1
ATOM 884 C CA . SER A 1 109 ? -7.403 -10.601 12.384 1.00 90.00 109 SER A CA 1
ATOM 885 C C . SER A 1 109 ? -7.798 -10.570 13.872 1.00 90.00 109 SER A C 1
ATOM 887 O O . SER A 1 109 ? -7.534 -9.603 14.593 1.00 90.00 109 SER A O 1
ATOM 889 N N . GLU A 1 110 ? -8.496 -11.601 14.362 1.00 81.75 110 GLU A N 1
ATOM 890 C CA . GLU A 1 110 ? -9.010 -11.617 15.740 1.00 81.75 110 GLU A CA 1
ATOM 891 C C . GLU A 1 110 ? -7.905 -11.679 16.809 1.00 81.75 110 GLU A C 1
ATOM 893 O O . GLU A 1 110 ? -8.050 -11.019 17.837 1.00 81.75 110 GLU A O 1
ATOM 898 N N . ASN A 1 111 ? -6.795 -12.380 16.544 1.00 82.19 111 ASN A N 1
ATOM 899 C CA . ASN A 1 111 ? -5.696 -12.596 17.495 1.00 82.19 111 ASN A CA 1
ATOM 900 C C . ASN A 1 111 ? -4.334 -12.255 16.862 1.00 82.19 111 ASN A C 1
ATOM 902 O O . ASN A 1 111 ? -3.601 -13.160 16.462 1.00 82.19 111 ASN A O 1
ATOM 906 N N . PRO A 1 112 ? -3.990 -10.964 16.739 1.00 85.69 112 PRO A N 1
ATOM 907 C CA . PRO A 1 112 ? -2.772 -10.555 16.054 1.00 85.69 112 PRO A CA 1
ATOM 908 C C . PRO A 1 112 ? -1.517 -10.771 16.911 1.00 85.69 112 PRO A C 1
ATOM 910 O O . PRO A 1 112 ? -1.499 -10.424 18.097 1.00 85.69 112 PRO A O 1
ATOM 913 N N . ASP A 1 113 ? -0.435 -11.261 16.300 1.00 91.56 113 ASP A N 1
ATOM 914 C CA . ASP A 1 113 ? 0.889 -11.233 16.928 1.00 91.56 113 ASP A CA 1
ATOM 915 C C . ASP A 1 113 ? 1.421 -9.791 16.945 1.00 91.56 113 ASP A C 1
ATOM 917 O O . ASP A 1 113 ? 1.620 -9.149 15.912 1.00 91.56 113 ASP A O 1
ATOM 921 N N . LYS A 1 114 ? 1.689 -9.268 18.145 1.00 91.00 114 LYS A N 1
ATOM 922 C CA . LYS A 1 114 ? 2.211 -7.909 18.334 1.00 91.00 114 LYS A CA 1
ATOM 923 C C . LYS A 1 114 ? 3.621 -7.720 17.766 1.00 91.00 114 LYS A C 1
ATOM 925 O O . LYS A 1 114 ? 4.014 -6.578 17.537 1.00 91.00 114 LYS A O 1
ATOM 930 N N . LYS A 1 115 ? 4.386 -8.790 17.528 1.00 94.69 115 LYS A N 1
ATOM 931 C CA . LYS A 1 115 ? 5.710 -8.697 16.889 1.00 94.69 115 LYS A CA 1
ATOM 932 C C . LYS A 1 115 ? 5.625 -8.156 15.460 1.00 94.69 115 LYS A C 1
ATOM 934 O O . LYS A 1 115 ? 6.566 -7.506 15.008 1.00 94.69 115 LYS A O 1
ATOM 939 N N . ILE A 1 116 ? 4.482 -8.330 14.793 1.00 95.94 116 ILE A N 1
ATOM 940 C CA . ILE A 1 116 ? 4.264 -7.882 13.414 1.00 95.94 116 ILE A CA 1
ATOM 941 C C . ILE A 1 116 ? 4.454 -6.364 13.269 1.00 95.94 116 ILE A C 1
ATOM 943 O O . ILE A 1 116 ? 5.039 -5.925 12.286 1.00 95.94 116 ILE A O 1
ATOM 947 N N . TYR A 1 117 ? 4.089 -5.550 14.268 1.00 96.69 117 TYR A N 1
ATOM 948 C CA . TYR A 1 117 ? 4.333 -4.097 14.222 1.00 96.69 117 TYR A CA 1
ATOM 949 C C . TYR A 1 117 ? 5.816 -3.745 14.026 1.00 96.69 117 TYR A C 1
ATOM 951 O O . TYR A 1 117 ? 6.151 -2.809 13.303 1.00 96.69 117 TYR A O 1
ATOM 959 N N . GLN A 1 118 ? 6.720 -4.494 14.667 1.00 95.75 118 GLN A N 1
ATOM 960 C CA . GLN A 1 118 ? 8.157 -4.278 14.503 1.00 95.75 118 GLN A CA 1
ATOM 961 C C . GLN A 1 118 ? 8.626 -4.723 13.121 1.00 95.75 118 GLN A C 1
ATOM 963 O O . GLN A 1 118 ? 9.492 -4.069 12.546 1.00 95.75 118 GLN A O 1
ATOM 968 N N . GLN A 1 119 ? 8.046 -5.797 12.584 1.00 96.62 119 GLN A N 1
ATOM 969 C CA . GLN A 1 119 ? 8.356 -6.261 11.238 1.00 96.62 119 GLN A CA 1
ATOM 970 C C . GLN A 1 119 ? 7.928 -5.236 10.184 1.00 96.62 119 GLN A C 1
ATOM 972 O O . GLN A 1 119 ? 8.744 -4.884 9.337 1.00 96.62 119 GLN A O 1
ATOM 977 N N . ILE A 1 120 ? 6.719 -4.671 10.306 1.00 97.88 120 ILE A N 1
ATOM 978 C CA . ILE A 1 120 ? 6.229 -3.615 9.408 1.00 97.88 120 ILE A CA 1
ATOM 979 C C . ILE A 1 120 ? 7.187 -2.423 9.396 1.00 97.88 120 ILE A C 1
ATOM 981 O O . ILE A 1 120 ? 7.603 -1.965 8.335 1.00 97.88 120 ILE A O 1
ATOM 985 N N . LYS A 1 121 ? 7.614 -1.970 10.579 1.00 97.19 121 LYS A N 1
ATOM 986 C CA . LYS A 1 121 ? 8.554 -0.850 10.718 1.00 97.19 121 LYS A CA 1
ATOM 987 C C . LYS A 1 121 ? 9.957 -1.146 10.175 1.00 97.19 121 LYS A C 1
ATOM 989 O O . LYS A 1 121 ? 10.676 -0.230 9.798 1.00 97.19 121 LYS A O 1
ATOM 994 N N . ARG A 1 122 ? 10.403 -2.405 10.197 1.00 96.75 122 ARG A N 1
ATOM 995 C CA . ARG A 1 122 ? 11.693 -2.795 9.602 1.00 96.75 122 ARG A CA 1
ATOM 996 C C . ARG A 1 122 ? 11.596 -2.855 8.084 1.00 96.75 122 ARG A C 1
ATOM 998 O O . ARG A 1 122 ? 12.510 -2.386 7.420 1.00 96.75 122 ARG A O 1
ATOM 1005 N N . ASN A 1 123 ? 10.503 -3.410 7.570 1.00 96.19 123 ASN A N 1
ATOM 1006 C CA . ASN A 1 123 ? 10.263 -3.533 6.141 1.00 96.19 123 ASN A CA 1
ATOM 1007 C C . ASN A 1 123 ? 10.062 -2.167 5.470 1.00 96.19 123 ASN A C 1
ATOM 1009 O O . ASN A 1 123 ? 10.529 -2.002 4.354 1.00 96.19 123 ASN A O 1
ATOM 1013 N N . GLU A 1 124 ? 9.440 -1.185 6.130 1.00 97.75 124 GLU A N 1
ATOM 1014 C CA . GLU A 1 124 ? 9.320 0.180 5.584 1.00 97.75 124 GLU A CA 1
ATOM 1015 C C . GLU A 1 124 ? 10.700 0.809 5.314 1.00 97.75 124 GLU A C 1
ATOM 1017 O O . GLU A 1 124 ? 10.988 1.174 4.182 1.00 97.75 124 GLU A O 1
ATOM 1022 N N . LYS A 1 125 ? 11.642 0.730 6.259 1.00 96.12 125 LYS A N 1
ATOM 1023 C CA . LYS A 1 125 ? 13.029 1.175 6.018 1.00 96.12 125 LYS A CA 1
ATOM 1024 C C . LYS A 1 125 ? 13.730 0.456 4.863 1.00 96.12 125 LYS A C 1
ATOM 1026 O O . LYS A 1 125 ? 14.610 1.026 4.221 1.00 96.12 125 LYS A O 1
ATOM 1031 N N . LEU A 1 126 ? 13.418 -0.825 4.656 1.00 96.44 126 LEU A N 1
ATOM 1032 C CA . LEU A 1 126 ? 13.962 -1.591 3.531 1.00 96.44 126 LEU A CA 1
ATOM 1033 C 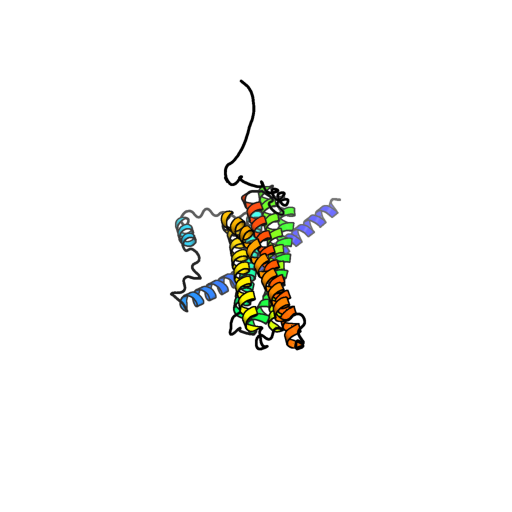C . LEU A 1 126 ? 13.360 -1.118 2.206 1.00 96.44 126 LEU A C 1
ATOM 1035 O O . LEU A 1 126 ? 14.095 -0.986 1.231 1.00 96.44 126 LEU A O 1
ATOM 1039 N N . ILE A 1 127 ? 12.056 -0.834 2.189 1.00 97.81 127 ILE A N 1
ATOM 1040 C CA . ILE A 1 127 ? 11.345 -0.264 1.042 1.00 97.81 127 ILE A CA 1
ATOM 1041 C C . ILE A 1 127 ? 11.965 1.085 0.654 1.00 97.81 127 ILE A C 1
ATOM 1043 O O . ILE A 1 127 ? 12.330 1.247 -0.508 1.00 97.81 127 ILE A O 1
ATOM 1047 N N . ASP A 1 128 ? 12.201 1.985 1.612 1.00 94.88 128 ASP A N 1
ATOM 1048 C CA . ASP A 1 128 ? 12.847 3.285 1.363 1.00 94.88 128 ASP A CA 1
ATOM 1049 C C . ASP A 1 128 ? 14.243 3.132 0.746 1.00 94.88 128 ASP A C 1
ATOM 1051 O O . ASP A 1 128 ? 14.621 3.822 -0.202 1.00 94.88 128 ASP A O 1
ATOM 1055 N N . SER A 1 129 ? 15.035 2.194 1.274 1.00 96.12 129 SER A N 1
ATOM 1056 C CA . SER A 1 129 ? 16.379 1.924 0.761 1.00 96.12 129 SER A CA 1
ATOM 1057 C C . SER A 1 129 ? 16.350 1.362 -0.663 1.00 96.12 129 SER A C 1
ATOM 1059 O O . SER A 1 129 ? 17.223 1.688 -1.474 1.00 96.12 129 SER A O 1
ATOM 1061 N N . LEU A 1 130 ? 15.374 0.504 -0.972 1.00 96.50 130 LEU A N 1
ATOM 1062 C CA . LEU A 1 130 ? 15.191 -0.059 -2.308 1.00 96.50 130 LEU A CA 1
ATOM 1063 C C . LEU A 1 130 ? 14.678 0.990 -3.293 1.00 96.50 130 LEU A C 1
ATOM 1065 O O . LEU A 1 130 ? 15.152 1.012 -4.425 1.00 96.50 130 LEU A O 1
ATOM 1069 N N . ASP A 1 131 ? 13.787 1.889 -2.872 1.00 96.75 131 ASP A N 1
ATOM 1070 C CA . ASP A 1 131 ? 13.319 3.015 -3.686 1.00 96.75 131 ASP A CA 1
ATOM 1071 C C . ASP A 1 131 ? 14.494 3.866 -4.188 1.00 96.75 131 ASP A C 1
ATOM 1073 O O . ASP A 1 131 ? 14.641 4.082 -5.396 1.00 96.75 131 ASP A O 1
ATOM 1077 N N . LEU A 1 132 ? 15.391 4.265 -3.279 1.00 94.69 132 LEU A N 1
ATOM 1078 C CA . LEU A 1 132 ? 16.597 5.019 -3.628 1.00 94.69 132 LEU A CA 1
ATOM 1079 C C . LEU A 1 132 ? 17.513 4.227 -4.568 1.00 94.69 132 LEU A C 1
ATOM 1081 O O . LEU A 1 132 ? 17.932 4.742 -5.606 1.00 94.69 132 LEU A O 1
ATOM 1085 N N . THR A 1 133 ? 17.770 2.958 -4.243 1.00 94.69 133 THR A N 1
ATOM 1086 C CA . THR A 1 133 ? 18.663 2.083 -5.022 1.00 94.69 133 THR A CA 1
ATOM 1087 C C . THR A 1 133 ? 18.155 1.883 -6.453 1.00 94.69 133 THR A C 1
ATOM 1089 O O . THR A 1 133 ? 18.914 2.001 -7.420 1.00 94.69 133 THR A O 1
ATOM 1092 N N . ILE A 1 134 ? 16.858 1.615 -6.611 1.00 96.12 134 ILE A N 1
ATOM 1093 C CA . ILE A 1 134 ? 16.217 1.413 -7.913 1.00 96.12 134 ILE A CA 1
ATOM 1094 C C . ILE A 1 134 ? 16.249 2.710 -8.727 1.00 96.12 134 ILE A C 1
ATOM 1096 O O . ILE A 1 134 ? 16.627 2.683 -9.901 1.00 96.12 134 ILE A O 1
ATOM 1100 N N . LYS A 1 135 ? 15.917 3.856 -8.119 1.00 94.06 135 LYS A N 1
ATOM 1101 C CA . LYS A 1 135 ? 15.967 5.165 -8.792 1.00 94.06 135 LYS A CA 1
ATOM 1102 C C . LYS A 1 135 ? 17.373 5.501 -9.285 1.00 94.06 135 LYS A C 1
ATOM 1104 O O . LYS A 1 135 ? 17.534 5.909 -10.437 1.00 94.06 135 LYS A O 1
ATOM 1109 N N . GLU A 1 136 ? 18.396 5.279 -8.463 1.00 93.12 136 GLU A N 1
ATOM 1110 C CA . GLU A 1 136 ? 19.795 5.462 -8.862 1.00 93.12 136 GLU A CA 1
ATOM 1111 C C . GLU A 1 136 ? 20.178 4.545 -10.028 1.00 93.12 136 GLU A C 1
ATOM 1113 O O . GLU A 1 136 ? 20.783 4.999 -11.005 1.00 93.12 136 GLU A O 1
ATOM 1118 N N . LYS A 1 137 ? 19.777 3.268 -9.985 1.00 92.06 137 LYS A N 1
ATOM 1119 C CA . LYS A 1 137 ? 20.019 2.323 -11.083 1.00 92.06 137 LYS A CA 1
ATOM 1120 C C . LYS A 1 137 ? 19.332 2.759 -12.376 1.00 92.06 137 LYS A C 1
ATOM 1122 O O . LYS A 1 137 ? 19.952 2.703 -13.436 1.00 92.06 137 LYS A O 1
ATOM 1127 N N . ILE A 1 138 ? 18.099 3.254 -12.307 1.00 94.25 138 ILE A N 1
ATOM 1128 C CA . ILE A 1 138 ? 17.374 3.777 -13.473 1.00 94.25 138 ILE A CA 1
ATOM 1129 C C . ILE A 1 138 ? 18.105 4.980 -14.081 1.00 94.25 138 ILE A C 1
ATOM 1131 O O . ILE A 1 138 ? 18.331 5.012 -15.292 1.00 94.25 138 ILE A O 1
ATOM 1135 N N . ILE A 1 139 ? 18.530 5.942 -13.257 1.00 89.44 139 ILE A N 1
ATOM 1136 C CA . ILE A 1 139 ? 19.274 7.125 -13.715 1.00 89.44 139 ILE A CA 1
ATOM 1137 C C . ILE A 1 139 ? 20.591 6.707 -14.385 1.00 89.44 139 ILE A C 1
ATOM 1139 O O . ILE A 1 139 ? 20.902 7.156 -15.491 1.00 89.44 139 ILE A O 1
ATOM 1143 N N . ASN A 1 140 ? 21.329 5.783 -13.767 1.00 84.69 140 ASN A N 1
ATOM 1144 C CA . ASN A 1 140 ? 22.565 5.240 -14.326 1.00 84.69 140 ASN A CA 1
ATOM 1145 C C . ASN A 1 140 ? 22.328 4.490 -15.642 1.00 84.69 140 ASN A C 1
ATOM 1147 O O . ASN A 1 140 ? 23.098 4.670 -16.585 1.00 84.69 140 ASN A O 1
ATOM 1151 N N . ALA A 1 141 ? 21.247 3.714 -15.760 1.00 87.06 141 ALA A N 1
ATOM 1152 C CA . ALA A 1 141 ? 20.897 3.044 -17.010 1.00 87.06 141 ALA A CA 1
ATOM 1153 C C . ALA A 1 141 ? 20.651 4.044 -18.148 1.00 87.06 141 ALA A C 1
ATOM 1155 O O . ALA A 1 141 ? 21.105 3.823 -19.273 1.00 87.06 141 ALA A O 1
ATOM 1156 N N . ILE A 1 142 ? 19.968 5.157 -17.857 1.00 84.25 142 ILE A N 1
ATOM 1157 C CA . ILE A 1 142 ? 19.710 6.217 -18.837 1.00 84.25 142 ILE A CA 1
ATOM 1158 C C . ILE A 1 142 ? 21.024 6.865 -19.286 1.00 84.25 142 ILE A C 1
ATOM 1160 O O . ILE A 1 142 ? 21.251 7.002 -20.489 1.00 84.25 142 ILE A O 1
ATOM 1164 N N . MET A 1 143 ? 21.894 7.227 -18.338 1.00 83.94 143 MET A N 1
ATOM 1165 C CA . MET A 1 143 ? 23.158 7.913 -18.629 1.00 83.94 143 MET A CA 1
ATOM 1166 C C . MET A 1 143 ? 24.170 7.028 -19.364 1.00 83.94 143 MET A C 1
ATOM 1168 O O . MET A 1 143 ? 24.849 7.503 -20.270 1.00 83.94 143 MET A O 1
ATOM 1172 N N . LEU A 1 144 ? 24.292 5.756 -18.977 1.00 81.69 144 LEU A N 1
ATOM 1173 C CA . LEU A 1 144 ? 25.335 4.862 -19.490 1.00 81.69 144 LEU A CA 1
ATOM 1174 C C . LEU A 1 144 ? 24.968 4.215 -20.824 1.00 81.69 144 LEU A C 1
ATOM 1176 O O . LEU A 1 144 ? 25.849 3.963 -21.645 1.00 81.69 144 LEU A O 1
ATOM 1180 N N . PHE A 1 145 ? 23.686 3.909 -21.037 1.00 84.75 145 PHE A N 1
ATOM 1181 C CA . PHE A 1 145 ? 23.266 3.080 -22.168 1.00 84.75 145 PHE A CA 1
ATOM 1182 C C . PHE A 1 145 ? 22.434 3.820 -23.212 1.00 84.75 145 PHE A C 1
ATOM 1184 O O . PHE A 1 145 ? 22.149 3.226 -24.252 1.00 84.75 145 PHE A O 1
ATOM 1191 N N . THR A 1 146 ? 22.053 5.079 -22.962 1.00 84.38 146 THR A N 1
ATOM 1192 C CA . THR A 1 146 ? 21.248 5.912 -23.874 1.00 84.38 146 THR A CA 1
ATOM 1193 C C . THR A 1 146 ? 20.074 5.113 -24.472 1.00 84.38 146 THR A C 1
ATOM 1195 O O . THR A 1 146 ? 20.043 4.836 -25.678 1.00 84.38 146 THR A O 1
ATOM 1198 N N . PRO A 1 147 ? 19.142 4.641 -23.621 1.00 86.88 147 PRO A N 1
ATOM 1199 C CA . PRO A 1 147 ? 18.121 3.673 -23.999 1.00 86.88 147 PRO A CA 1
ATOM 1200 C C . PRO A 1 147 ? 17.239 4.185 -25.143 1.00 86.88 147 PRO A C 1
ATOM 1202 O O . PRO A 1 147 ? 16.861 5.356 -25.198 1.00 86.88 147 PRO A O 1
ATOM 1205 N N . ARG A 1 148 ? 16.864 3.282 -26.055 1.00 88.88 148 ARG A N 1
ATOM 1206 C CA . ARG A 1 148 ? 15.872 3.577 -27.103 1.00 88.88 148 ARG A CA 1
ATOM 1207 C C . ARG A 1 148 ? 14.472 3.686 -26.494 1.00 88.88 148 ARG A C 1
ATOM 1209 O O . ARG A 1 148 ? 14.259 3.310 -25.349 1.00 88.88 148 ARG A O 1
ATOM 1216 N N . ALA A 1 149 ? 13.495 4.141 -27.280 1.00 85.69 149 ALA A N 1
ATOM 1217 C CA . ALA A 1 149 ? 12.139 4.435 -26.803 1.00 85.69 149 ALA A CA 1
ATOM 1218 C C . ALA A 1 149 ? 11.481 3.309 -25.972 1.00 85.69 149 ALA A C 1
ATOM 1220 O O . ALA A 1 149 ? 10.855 3.602 -24.959 1.00 85.69 149 ALA A O 1
ATOM 1221 N N . GLY A 1 150 ? 11.639 2.038 -26.368 1.00 85.94 150 GLY A N 1
ATOM 1222 C CA . GLY A 1 150 ? 11.106 0.895 -25.610 1.00 85.94 150 GLY A CA 1
ATOM 1223 C C . GLY A 1 150 ? 11.797 0.690 -24.257 1.00 85.94 150 GLY A C 1
ATOM 1224 O O . GLY A 1 150 ? 11.126 0.566 -23.236 1.00 85.94 150 GLY A O 1
ATOM 1225 N N . ASP A 1 151 ? 13.130 0.740 -24.237 1.00 87.19 151 ASP A N 1
ATOM 1226 C CA . ASP A 1 151 ? 13.927 0.625 -23.009 1.00 87.19 151 ASP A CA 1
ATOM 1227 C C . ASP A 1 151 ? 13.645 1.796 -22.057 1.00 87.19 151 ASP A C 1
ATOM 1229 O O . ASP A 1 151 ? 13.472 1.599 -20.858 1.00 87.19 151 ASP A O 1
ATOM 1233 N N . LEU A 1 152 ? 13.535 3.017 -22.591 1.00 89.44 152 LEU A N 1
ATOM 1234 C CA . LEU A 1 152 ? 13.213 4.203 -21.802 1.00 89.44 152 LEU A CA 1
ATOM 1235 C C . LEU A 1 152 ? 11.813 4.092 -21.191 1.00 89.44 152 LEU A C 1
ATOM 1237 O O . LEU A 1 152 ? 11.649 4.359 -20.008 1.00 89.44 152 LEU A O 1
ATOM 1241 N N . ARG A 1 153 ? 10.822 3.624 -21.961 1.00 90.31 153 ARG A N 1
ATOM 1242 C CA . ARG A 1 153 ? 9.468 3.353 -21.458 1.00 90.31 153 ARG A CA 1
ATOM 1243 C C . ARG A 1 153 ? 9.487 2.357 -20.298 1.00 90.31 153 ARG A C 1
ATOM 1245 O O . ARG A 1 153 ? 8.819 2.599 -19.298 1.00 90.31 153 ARG A O 1
ATOM 1252 N N . ARG A 1 154 ? 10.259 1.271 -20.414 1.00 90.81 154 ARG A N 1
ATOM 1253 C CA . ARG A 1 154 ? 10.421 0.272 -19.346 1.00 90.81 154 ARG A CA 1
ATOM 1254 C C . ARG A 1 154 ? 11.034 0.884 -18.088 1.00 90.81 154 ARG A C 1
ATOM 1256 O O . ARG A 1 154 ? 10.492 0.701 -17.006 1.00 90.81 154 ARG A O 1
ATOM 1263 N N . LEU A 1 155 ? 12.111 1.653 -18.232 1.00 93.19 155 LEU A N 1
ATOM 1264 C CA . LEU A 1 155 ? 12.759 2.347 -17.115 1.00 93.19 155 LEU A CA 1
ATOM 1265 C C . LEU A 1 155 ? 11.833 3.374 -16.445 1.00 93.19 155 LEU A C 1
ATOM 1267 O O . LEU A 1 155 ? 11.795 3.458 -15.220 1.00 93.19 155 LEU A O 1
ATOM 1271 N N . THR A 1 156 ? 11.044 4.115 -17.226 1.00 93.31 156 THR A N 1
ATOM 1272 C CA . THR A 1 156 ? 10.027 5.029 -16.692 1.00 93.31 156 THR A CA 1
ATOM 1273 C C . THR A 1 156 ? 8.943 4.272 -15.928 1.00 93.31 156 THR A C 1
ATOM 1275 O O . THR A 1 156 ? 8.617 4.667 -14.816 1.00 93.31 156 THR A O 1
ATOM 1278 N N . ALA A 1 157 ? 8.418 3.170 -16.475 1.00 93.44 157 ALA A N 1
ATOM 1279 C CA . ALA A 1 157 ? 7.417 2.356 -15.785 1.00 93.44 157 ALA A CA 1
ATOM 1280 C C . ALA A 1 157 ? 7.951 1.805 -14.452 1.00 93.44 157 ALA A C 1
ATOM 1282 O O . ALA A 1 157 ? 7.264 1.924 -13.441 1.00 93.44 157 ALA A O 1
ATOM 1283 N N . TYR A 1 158 ? 9.191 1.299 -14.425 1.00 94.88 158 TYR A N 1
ATOM 1284 C CA . TYR A 1 158 ? 9.845 0.887 -13.180 1.00 94.88 158 TYR A CA 1
ATOM 1285 C C . TYR A 1 158 ? 9.898 2.027 -12.160 1.00 94.88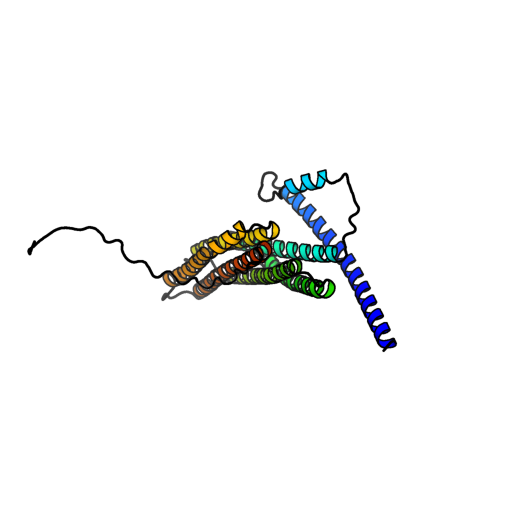 158 TYR A C 1
ATOM 1287 O O . TYR A 1 158 ? 9.486 1.837 -11.022 1.00 94.88 158 TYR A O 1
ATOM 1295 N N . SER A 1 159 ? 10.333 3.221 -12.572 1.00 96.31 159 SER A N 1
ATOM 1296 C CA . SER A 1 159 ? 10.422 4.383 -11.678 1.00 96.31 159 SER A CA 1
ATOM 1297 C C . SER A 1 159 ? 9.072 4.734 -11.044 1.00 96.31 159 SER A C 1
ATOM 1299 O O . SER A 1 159 ? 8.988 4.918 -9.831 1.00 96.31 159 SER A O 1
ATOM 1301 N N . GLU A 1 160 ? 8.010 4.818 -11.847 1.00 95.94 160 GLU A N 1
ATOM 1302 C CA . GLU A 1 160 ? 6.664 5.183 -11.375 1.00 95.94 160 GLU A CA 1
ATOM 1303 C C . GLU A 1 160 ? 6.063 4.116 -10.447 1.00 95.94 160 GLU A C 1
ATOM 1305 O O . GLU A 1 160 ? 5.434 4.427 -9.429 1.00 95.94 160 GLU A O 1
ATOM 1310 N N . MET A 1 161 ? 6.288 2.839 -10.761 1.00 96.31 161 MET A N 1
ATOM 1311 C CA . MET A 1 161 ? 5.839 1.733 -9.918 1.00 96.31 161 MET A CA 1
ATOM 1312 C C . MET A 1 161 ? 6.588 1.675 -8.593 1.00 96.31 161 MET A C 1
ATOM 1314 O O . MET A 1 161 ? 5.962 1.459 -7.560 1.00 96.31 161 MET A O 1
ATOM 1318 N N . THR A 1 162 ? 7.902 1.902 -8.605 1.00 97.94 162 THR A N 1
ATOM 1319 C CA . THR A 1 162 ? 8.722 1.965 -7.392 1.00 97.94 162 THR A CA 1
ATOM 1320 C C . THR A 1 162 ? 8.235 3.069 -6.456 1.00 97.94 162 THR A C 1
ATOM 1322 O O . THR A 1 162 ? 8.016 2.798 -5.279 1.00 97.94 162 THR A O 1
ATOM 1325 N N . ILE A 1 163 ? 7.934 4.262 -6.985 1.00 97.75 163 ILE A N 1
ATOM 1326 C CA . ILE A 1 163 ? 7.320 5.350 -6.205 1.00 97.75 163 ILE A CA 1
ATOM 1327 C C . ILE A 1 163 ? 5.977 4.906 -5.616 1.00 97.75 163 ILE A C 1
ATOM 1329 O O . ILE A 1 163 ? 5.697 5.132 -4.444 1.00 97.75 163 ILE A O 1
ATOM 1333 N N . SER A 1 164 ? 5.128 4.263 -6.419 1.00 98.38 164 SER A N 1
ATOM 1334 C CA . SER A 1 164 ? 3.814 3.809 -5.953 1.00 98.38 164 SER A CA 1
ATOM 1335 C C . SER A 1 164 ? 3.927 2.756 -4.844 1.00 98.38 164 SER A C 1
ATOM 1337 O O . SER A 1 164 ? 3.152 2.789 -3.891 1.00 98.38 164 SER A O 1
ATOM 1339 N N . MET A 1 165 ? 4.903 1.852 -4.940 1.00 98.44 165 MET A N 1
ATOM 1340 C CA . MET A 1 165 ? 5.190 0.820 -3.943 1.00 98.44 165 MET A CA 1
ATOM 1341 C C . MET A 1 165 ? 5.756 1.383 -2.634 1.00 98.44 165 MET A C 1
ATOM 1343 O O . MET A 1 165 ? 5.326 0.945 -1.567 1.00 98.44 165 MET A O 1
ATOM 1347 N N . GLU A 1 166 ? 6.645 2.378 -2.699 1.00 98.38 166 GLU A N 1
ATOM 1348 C CA . GLU A 1 166 ? 7.115 3.119 -1.516 1.00 98.38 166 GLU A CA 1
ATOM 1349 C C . GLU A 1 166 ? 5.938 3.739 -0.759 1.00 98.38 166 GLU A C 1
ATOM 1351 O O . GLU A 1 166 ? 5.738 3.468 0.426 1.00 98.38 166 GLU A O 1
ATOM 1356 N N . ARG A 1 167 ? 5.041 4.419 -1.483 1.00 98.56 167 ARG A N 1
ATOM 1357 C CA . ARG A 1 167 ? 3.823 4.989 -0.894 1.00 98.56 167 ARG A CA 1
ATOM 1358 C C . ARG A 1 167 ? 2.901 3.953 -0.275 1.00 98.56 167 ARG A C 1
ATOM 1360 O O . ARG A 1 167 ? 2.267 4.242 0.737 1.00 98.56 167 ARG A O 1
ATOM 1367 N N . VAL A 1 168 ? 2.795 2.760 -0.854 1.00 98.75 168 VAL A N 1
ATOM 1368 C CA . VAL A 1 168 ? 2.037 1.667 -0.230 1.00 98.75 168 VAL A CA 1
ATOM 1369 C C . VAL A 1 168 ? 2.687 1.247 1.090 1.00 98.75 168 VAL A C 1
ATOM 1371 O O . VAL A 1 168 ? 1.969 1.081 2.076 1.00 98.75 168 VAL A O 1
ATOM 1374 N N . GLY A 1 169 ? 4.018 1.129 1.138 1.00 98.50 169 GLY A N 1
ATOM 1375 C CA . GLY A 1 169 ? 4.769 0.848 2.367 1.00 98.50 169 GLY A CA 1
ATOM 1376 C C . GLY A 1 169 ? 4.454 1.838 3.493 1.00 98.50 169 GLY A C 1
ATOM 1377 O O . GLY A 1 169 ? 4.047 1.422 4.583 1.00 98.50 169 GLY A O 1
ATOM 1378 N N . ASP A 1 170 ? 4.527 3.136 3.197 1.00 98.62 170 ASP A N 1
ATOM 1379 C CA . ASP A 1 170 ? 4.174 4.223 4.122 1.00 98.62 170 ASP A CA 1
ATOM 1380 C C . ASP A 1 170 ? 2.733 4.125 4.632 1.00 98.62 170 ASP A C 1
ATOM 1382 O O . ASP A 1 170 ? 2.444 4.270 5.826 1.00 98.62 170 ASP A O 1
ATOM 1386 N N . LEU A 1 171 ? 1.785 3.897 3.719 1.00 98.75 171 LEU A N 1
ATOM 1387 C CA . LEU A 1 171 ? 0.368 3.791 4.060 1.00 98.75 171 LEU A CA 1
ATOM 1388 C C . LEU A 1 171 ? 0.118 2.595 4.985 1.00 98.75 171 LEU A C 1
ATOM 1390 O O . LEU A 1 171 ? -0.633 2.725 5.954 1.00 98.75 171 LEU A O 1
ATOM 1394 N N . ILE A 1 172 ? 0.784 1.461 4.754 1.00 98.75 172 ILE A N 1
ATOM 1395 C CA . ILE A 1 172 ? 0.699 0.286 5.631 1.00 98.75 172 ILE A CA 1
ATOM 1396 C C . ILE A 1 172 ? 1.244 0.602 7.026 1.00 98.75 172 ILE A C 1
ATOM 1398 O O . ILE A 1 172 ? 0.598 0.256 8.023 1.00 98.75 172 ILE A O 1
ATOM 1402 N N . LEU A 1 173 ? 2.383 1.298 7.123 1.00 98.56 173 LEU A N 1
ATOM 1403 C CA . LEU A 1 173 ? 2.933 1.733 8.406 1.00 98.56 173 LEU A CA 1
ATOM 1404 C C . LEU A 1 173 ? 1.922 2.612 9.161 1.00 98.56 173 LEU A C 1
ATOM 1406 O O . LEU A 1 173 ? 1.594 2.310 10.311 1.00 98.56 173 LEU A O 1
ATOM 1410 N N . ASN A 1 174 ? 1.338 3.611 8.496 1.00 98.62 174 ASN A N 1
ATOM 1411 C CA . ASN A 1 174 ? 0.335 4.510 9.079 1.00 98.62 174 ASN A CA 1
ATOM 1412 C C . ASN A 1 174 ? -0.940 3.782 9.548 1.00 98.62 174 ASN A C 1
ATOM 1414 O O . ASN A 1 174 ? -1.481 4.082 10.623 1.00 98.62 174 ASN A O 1
ATOM 1418 N N . ILE A 1 175 ? -1.420 2.796 8.780 1.00 98.62 175 ILE A N 1
ATOM 1419 C CA . ILE A 1 175 ? -2.544 1.945 9.195 1.00 98.62 175 ILE A CA 1
ATOM 1420 C C . ILE A 1 175 ? -2.153 1.151 10.442 1.00 98.62 175 ILE A C 1
ATOM 1422 O O . ILE A 1 175 ? -2.930 1.105 11.397 1.00 98.62 175 ILE A O 1
ATOM 1426 N N . SER A 1 176 ? -0.954 0.563 10.475 1.00 98.19 176 SER A N 1
ATOM 1427 C CA . SER A 1 176 ? -0.492 -0.216 11.627 1.00 98.19 176 SER A CA 1
ATOM 1428 C C . SER A 1 176 ? -0.420 0.638 12.903 1.00 98.19 176 SER A C 1
ATOM 1430 O O . SER A 1 176 ? -0.897 0.224 13.960 1.00 98.19 176 SER A O 1
ATOM 1432 N N . GLU A 1 177 ? 0.063 1.878 12.818 1.00 97.62 177 GLU A N 1
ATOM 1433 C CA . GLU A 1 177 ? 0.108 2.784 13.967 1.00 97.62 177 GLU A CA 1
ATOM 1434 C C . GLU A 1 177 ? -1.288 3.198 14.447 1.00 97.62 177 GLU A C 1
ATOM 1436 O O . GLU A 1 177 ? -1.540 3.279 15.654 1.00 97.62 177 GLU A O 1
ATOM 1441 N N . SER A 1 178 ? -2.212 3.438 13.513 1.00 97.88 178 SER A N 1
ATOM 1442 C CA . SER A 1 178 ? -3.615 3.746 13.818 1.00 97.88 178 SER A CA 1
ATOM 1443 C C . SER A 1 178 ? -4.306 2.557 14.488 1.00 97.88 178 SER A C 1
ATOM 1445 O O . SER A 1 178 ? -5.041 2.709 15.469 1.00 97.88 178 SER A O 1
ATOM 1447 N N . LEU A 1 179 ? -4.021 1.349 14.004 1.00 96.75 179 LEU A N 1
ATOM 1448 C CA . LEU A 1 179 ? -4.549 0.107 14.546 1.00 96.75 179 LEU A CA 1
ATOM 1449 C C . LEU A 1 179 ? -4.051 -0.146 15.972 1.00 96.75 179 LEU A C 1
ATOM 1451 O O . LEU A 1 179 ? -4.845 -0.506 16.839 1.00 96.75 179 LEU A O 1
ATOM 1455 N N . GLN A 1 180 ? -2.770 0.115 16.244 1.00 95.75 180 GLN A N 1
ATOM 1456 C CA . GLN A 1 180 ? -2.174 -0.043 17.572 1.00 95.75 180 GLN A CA 1
ATOM 1457 C C . GLN A 1 180 ? -2.821 0.868 18.630 1.00 95.75 180 GLN A C 1
ATOM 1459 O O . GLN A 1 180 ? -2.893 0.498 19.802 1.00 95.75 180 GLN A O 1
ATOM 1464 N N . LYS A 1 181 ? -3.306 2.046 18.220 1.00 95.69 181 LYS A N 1
ATOM 1465 C CA . LYS A 1 181 ? -3.974 3.036 19.083 1.00 95.69 181 LYS A CA 1
ATOM 1466 C C . LYS A 1 181 ? -5.487 2.800 19.221 1.00 95.69 181 LYS A C 1
ATOM 1468 O O . LYS A 1 181 ? -6.146 3.518 19.972 1.00 95.69 181 LYS A O 1
ATOM 1473 N N . THR A 1 182 ? -6.048 1.835 18.490 1.00 96.06 182 THR A N 1
ATOM 1474 C CA . THR A 1 182 ? -7.492 1.562 18.457 1.00 96.06 182 THR A CA 1
ATOM 1475 C C . THR A 1 182 ? -7.871 0.457 19.437 1.00 96.06 182 THR A C 1
ATOM 1477 O O . THR A 1 182 ? -7.361 -0.660 19.366 1.00 96.06 182 THR A O 1
ATOM 1480 N N . ASP A 1 183 ? -8.833 0.738 20.315 1.00 94.94 183 ASP A N 1
ATOM 1481 C CA . ASP A 1 183 ? -9.389 -0.241 21.247 1.00 94.94 183 ASP A CA 1
ATOM 1482 C C . ASP A 1 183 ? -10.762 -0.748 20.782 1.00 94.94 183 ASP A C 1
ATOM 1484 O O . ASP A 1 183 ? -11.803 -0.136 21.029 1.00 94.94 183 ASP A O 1
ATOM 1488 N N . PHE A 1 184 ? -10.775 -1.922 20.153 1.00 92.88 184 PHE A N 1
ATOM 1489 C CA . PHE A 1 184 ? -12.004 -2.565 19.679 1.00 92.88 184 PHE A CA 1
ATOM 1490 C C . PHE A 1 184 ? -12.877 -3.177 20.783 1.00 92.88 184 PHE A C 1
ATOM 1492 O O . PHE A 1 184 ? -13.975 -3.647 20.474 1.00 92.88 184 PHE A O 1
ATOM 1499 N N . SER A 1 185 ? -12.414 -3.205 22.039 1.00 90.62 185 SER A N 1
ATOM 1500 C CA . SER A 1 185 ? -13.245 -3.619 23.177 1.00 90.62 185 SER A CA 1
ATOM 1501 C C . SER A 1 185 ? -14.233 -2.527 23.599 1.00 90.62 185 SER A C 1
ATOM 1503 O O . SER A 1 185 ? -15.266 -2.826 24.200 1.00 90.62 185 SER A O 1
ATOM 1505 N N . THR A 1 186 ? -13.975 -1.274 23.203 1.00 88.75 186 THR A N 1
ATOM 1506 C CA . THR A 1 186 ? -14.925 -0.172 23.356 1.00 88.75 186 THR A CA 1
ATOM 1507 C C . THR A 1 186 ? -16.225 -0.488 22.599 1.00 88.75 186 THR A C 1
ATOM 1509 O O . THR A 1 186 ? -16.214 -0.926 21.443 1.00 88.75 186 THR A O 1
ATOM 1512 N N . ASN A 1 187 ? -17.369 -0.270 23.257 1.00 86.50 187 ASN A N 1
ATOM 1513 C CA . ASN A 1 187 ? -18.681 -0.653 22.735 1.00 86.50 187 ASN A CA 1
ATOM 1514 C C . ASN A 1 187 ? -18.960 -0.043 21.346 1.00 86.50 187 ASN A C 1
ATOM 1516 O O . ASN A 1 187 ? -18.714 1.139 21.122 1.00 86.50 187 ASN A O 1
ATOM 1520 N N . GLY A 1 188 ? -19.486 -0.854 20.423 1.00 87.00 188 GLY A N 1
ATOM 1521 C CA . GLY A 1 188 ? -19.816 -0.443 19.050 1.00 87.00 188 GLY A CA 1
ATOM 1522 C C . GLY A 1 188 ? -18.678 -0.553 18.021 1.00 87.00 188 GLY A C 1
ATOM 1523 O O . GLY A 1 188 ? -18.959 -0.592 16.827 1.00 87.00 188 GLY A O 1
ATOM 1524 N N . PHE A 1 189 ? -17.410 -0.701 18.428 1.00 93.31 189 PHE A N 1
ATOM 1525 C CA . PHE A 1 189 ? -16.274 -0.641 17.487 1.00 93.31 189 PHE A CA 1
ATOM 1526 C C . PHE A 1 189 ? -15.880 -1.976 16.834 1.00 93.31 189 PHE A C 1
ATOM 1528 O O . PHE A 1 189 ? -15.263 -1.986 15.766 1.00 93.31 189 PHE A O 1
ATOM 1535 N N . LYS A 1 190 ? -16.276 -3.125 17.400 1.00 91.75 190 LYS A N 1
ATOM 1536 C CA . LYS A 1 190 ? -15.941 -4.454 16.843 1.00 91.75 190 LYS A CA 1
ATOM 1537 C C . LYS A 1 190 ? -16.455 -4.657 15.408 1.00 91.75 190 LYS A C 1
ATOM 1539 O O . LYS A 1 190 ? -15.806 -5.334 14.611 1.00 91.75 190 LYS A O 1
ATOM 1544 N N . THR A 1 191 ? -17.597 -4.061 15.058 1.00 92.69 191 THR A N 1
ATOM 1545 C CA . THR A 1 191 ? -18.164 -4.121 13.698 1.00 92.69 191 THR A CA 1
ATOM 1546 C C . THR A 1 191 ? -17.288 -3.381 12.687 1.00 92.69 191 THR A C 1
ATOM 1548 O O . THR A 1 191 ? -17.068 -3.883 11.586 1.00 92.69 191 THR A O 1
ATOM 1551 N N . TYR A 1 192 ? -16.708 -2.244 13.078 1.00 95.50 192 TYR A N 1
ATOM 1552 C CA . TYR A 1 192 ? -15.840 -1.445 12.214 1.00 95.50 192 TYR A CA 1
ATOM 1553 C C . TYR A 1 192 ? -14.535 -2.160 11.871 1.00 95.50 192 TYR A C 1
ATOM 1555 O O . TYR A 1 192 ? -14.104 -2.091 10.724 1.00 95.50 192 TYR A O 1
ATOM 1563 N N . LYS A 1 193 ? -13.974 -2.955 12.797 1.00 94.38 193 LYS A N 1
ATOM 1564 C CA . LYS A 1 193 ? -12.823 -3.829 12.496 1.00 94.38 193 LYS A CA 1
ATOM 1565 C C . LYS A 1 193 ? -13.095 -4.731 11.288 1.00 94.38 193 LYS A C 1
ATOM 1567 O O . LYS A 1 193 ? -12.256 -4.857 10.403 1.00 94.38 193 LYS A O 1
ATOM 1572 N N . LYS A 1 194 ? -14.293 -5.325 11.223 1.00 93.44 194 LYS A N 1
ATOM 1573 C CA . LYS A 1 194 ? -14.705 -6.201 10.112 1.00 93.44 194 LYS A CA 1
ATOM 1574 C C . LYS A 1 194 ? -14.903 -5.430 8.806 1.00 93.44 194 LYS A C 1
ATOM 1576 O O . LYS A 1 194 ? -14.571 -5.953 7.746 1.00 93.44 194 LYS A O 1
ATOM 1581 N N . LEU A 1 195 ? -15.447 -4.212 8.870 1.00 96.25 195 LEU A N 1
ATOM 1582 C CA . LEU A 1 195 ? -15.622 -3.353 7.694 1.00 96.25 195 LEU A CA 1
ATOM 1583 C C . LEU A 1 195 ? -14.272 -2.935 7.103 1.00 96.25 195 LEU A C 1
ATOM 1585 O O . LEU A 1 195 ? -14.067 -3.107 5.902 1.00 96.25 195 LEU A O 1
ATOM 1589 N N . VAL A 1 196 ? -13.350 -2.477 7.954 1.00 97.19 196 VAL A N 1
ATOM 1590 C CA . VAL A 1 196 ? -11.979 -2.111 7.574 1.00 97.19 196 VAL A CA 1
ATOM 1591 C C . VAL A 1 196 ? -11.239 -3.315 7.002 1.00 97.19 196 VAL A C 1
ATOM 1593 O O . VAL A 1 196 ? -10.702 -3.215 5.907 1.00 97.19 196 VAL A O 1
ATOM 1596 N N . LEU A 1 197 ? -11.291 -4.484 7.654 1.00 96.81 197 LEU A N 1
ATOM 1597 C CA . LEU A 1 197 ? -10.688 -5.709 7.115 1.00 96.81 197 LEU A CA 1
ATOM 1598 C C . LEU A 1 197 ? -11.259 -6.061 5.735 1.00 96.81 197 LEU A C 1
ATOM 1600 O O . LEU A 1 197 ? -10.513 -6.360 4.810 1.00 96.81 197 LEU A O 1
ATOM 1604 N N . LYS A 1 198 ? -12.582 -5.988 5.554 1.00 97.25 198 LYS A N 1
ATOM 1605 C CA . LYS A 1 198 ? -13.213 -6.273 4.257 1.00 97.25 198 LYS A CA 1
ATOM 1606 C C . LYS A 1 198 ? -12.759 -5.301 3.165 1.00 97.25 198 LYS A C 1
ATOM 1608 O O . LYS A 1 198 ? -12.609 -5.723 2.021 1.00 97.25 198 LYS A O 1
ATOM 1613 N N . MET A 1 199 ? -12.594 -4.022 3.500 1.00 98.25 199 MET A N 1
ATOM 1614 C CA . MET A 1 199 ? -12.074 -3.003 2.585 1.00 98.25 199 MET A CA 1
ATOM 1615 C C . MET A 1 199 ? -10.608 -3.278 2.247 1.00 98.25 199 MET A C 1
ATOM 1617 O O . MET A 1 199 ? -10.251 -3.331 1.074 1.00 98.25 199 MET A O 1
ATOM 1621 N N . PHE A 1 200 ? -9.798 -3.564 3.266 1.00 98.50 200 PHE A N 1
ATOM 1622 C CA . PHE A 1 200 ? -8.390 -3.909 3.129 1.00 98.50 200 PHE A CA 1
ATOM 1623 C C . PHE A 1 200 ? -8.178 -5.107 2.198 1.00 98.50 200 PHE A C 1
ATOM 1625 O O . PHE A 1 200 ? -7.375 -5.026 1.279 1.00 98.50 200 PHE A O 1
ATOM 1632 N N . MET A 1 201 ? -8.965 -6.179 2.344 1.00 97.94 201 MET A N 1
ATOM 1633 C CA . MET A 1 201 ? -8.880 -7.346 1.454 1.00 97.94 201 MET A CA 1
ATOM 1634 C C . MET A 1 201 ? -9.102 -6.995 -0.024 1.00 97.94 201 MET A C 1
ATOM 1636 O O . MET A 1 201 ? -8.571 -7.669 -0.902 1.00 97.94 201 MET A O 1
ATOM 1640 N N . ARG A 1 202 ? -9.894 -5.957 -0.328 1.00 97.88 202 ARG A N 1
ATOM 1641 C CA . ARG A 1 202 ? -10.098 -5.498 -1.709 1.00 97.88 202 ARG A CA 1
ATOM 1642 C C . ARG A 1 202 ? -8.875 -4.756 -2.230 1.00 97.88 202 ARG A C 1
ATOM 1644 O O . ARG A 1 202 ? -8.407 -5.104 -3.307 1.00 97.88 202 ARG A O 1
ATOM 1651 N N . ALA A 1 203 ? -8.339 -3.820 -1.449 1.00 98.31 203 ALA A N 1
ATOM 1652 C CA . ALA A 1 203 ? -7.099 -3.123 -1.787 1.00 98.31 203 ALA A CA 1
ATOM 1653 C C . ALA A 1 203 ? -5.914 -4.102 -1.922 1.00 98.31 203 ALA A C 1
ATOM 1655 O O . ALA A 1 203 ? -5.103 -3.971 -2.832 1.00 98.31 203 ALA A O 1
ATOM 1656 N N . HIS A 1 204 ? -5.867 -5.144 -1.086 1.00 97.75 204 HIS A N 1
ATOM 1657 C CA . HIS A 1 204 ? -4.870 -6.211 -1.169 1.00 97.75 204 HIS A CA 1
ATOM 1658 C C . HIS A 1 204 ? -4.933 -6.960 -2.507 1.00 97.75 204 HIS A C 1
ATOM 1660 O O . HIS A 1 204 ? -3.919 -7.101 -3.188 1.00 97.75 204 HIS A O 1
ATOM 1666 N N . ILE A 1 205 ? -6.129 -7.373 -2.940 1.00 96.38 205 ILE A N 1
ATOM 1667 C CA . ILE A 1 205 ? -6.311 -8.011 -4.253 1.00 96.38 205 ILE A CA 1
ATOM 1668 C C . ILE A 1 205 ? -5.940 -7.051 -5.390 1.00 96.38 205 ILE A C 1
ATOM 1670 O O . ILE A 1 205 ? -5.297 -7.474 -6.346 1.00 96.38 205 ILE A O 1
ATOM 1674 N N . MET A 1 206 ? -6.317 -5.773 -5.291 1.00 97.31 206 MET A N 1
ATOM 1675 C CA . MET A 1 206 ? -5.977 -4.760 -6.295 1.00 97.31 206 MET A CA 1
ATOM 1676 C C . MET A 1 206 ? -4.465 -4.615 -6.469 1.00 97.31 206 MET A C 1
ATOM 1678 O O . MET A 1 206 ? -3.986 -4.641 -7.599 1.00 97.31 206 MET A O 1
ATOM 1682 N N . LEU A 1 207 ? -3.715 -4.526 -5.368 1.00 97.38 207 LEU A N 1
ATOM 1683 C CA . LEU A 1 207 ? -2.258 -4.422 -5.408 1.00 97.38 207 LEU A CA 1
ATOM 1684 C C . LEU A 1 207 ? -1.600 -5.693 -5.959 1.00 97.38 207 LEU A C 1
ATOM 1686 O O . LEU A 1 207 ? -0.682 -5.624 -6.770 1.00 97.38 207 LEU A O 1
ATOM 1690 N N . LYS A 1 208 ? -2.088 -6.872 -5.559 1.00 94.94 208 LYS A N 1
ATOM 1691 C CA . LYS A 1 208 ? -1.590 -8.137 -6.107 1.00 94.94 208 LYS A CA 1
ATOM 1692 C C . LYS A 1 208 ? -1.814 -8.208 -7.618 1.00 94.94 208 LYS A C 1
ATOM 1694 O O . LYS A 1 208 ? -0.892 -8.528 -8.359 1.00 94.94 208 LYS A O 1
ATOM 1699 N N . ASN A 1 209 ? -3.018 -7.874 -8.076 1.00 91.62 209 ASN A N 1
ATOM 1700 C CA . ASN A 1 209 ? -3.352 -7.874 -9.497 1.00 91.62 209 ASN A CA 1
ATOM 1701 C C . ASN A 1 209 ? -2.531 -6.848 -10.285 1.00 91.62 209 ASN A C 1
ATOM 1703 O O . ASN A 1 209 ? -2.134 -7.144 -11.407 1.00 91.62 209 ASN A O 1
ATOM 1707 N N . SER A 1 210 ? -2.268 -5.661 -9.727 1.00 94.06 210 SER A N 1
ATOM 1708 C CA . SER A 1 210 ? -1.474 -4.636 -10.413 1.00 94.06 210 SER A CA 1
ATOM 1709 C C . SER A 1 210 ? -0.012 -5.052 -10.590 1.00 94.06 210 SER A C 1
ATOM 1711 O O . SER A 1 210 ? 0.562 -4.812 -11.650 1.00 94.06 210 SER A O 1
ATOM 1713 N N . LEU A 1 211 ? 0.574 -5.729 -9.597 1.00 91.94 211 LEU A N 1
ATOM 1714 C CA . LEU A 1 211 ? 1.933 -6.269 -9.690 1.00 91.94 211 LEU A CA 1
ATOM 1715 C C . LEU A 1 211 ? 2.015 -7.468 -10.647 1.00 91.94 211 LEU A C 1
ATOM 1717 O O . LEU A 1 211 ? 2.934 -7.527 -11.459 1.00 91.94 211 LEU A O 1
ATOM 1721 N N . VAL A 1 212 ? 1.028 -8.373 -10.629 1.00 88.19 212 VAL A N 1
ATOM 1722 C CA . VAL A 1 212 ? 0.963 -9.495 -11.589 1.00 88.19 212 VAL A CA 1
ATOM 1723 C C . VAL A 1 212 ? 0.767 -8.991 -13.020 1.00 88.19 212 VAL A C 1
ATOM 1725 O O . VAL A 1 212 ? 1.420 -9.479 -13.939 1.00 88.19 212 VAL A O 1
ATOM 1728 N N . ALA A 1 213 ? -0.072 -7.971 -13.226 1.00 85.12 213 ALA A N 1
ATOM 1729 C CA . ALA A 1 213 ? -0.259 -7.348 -14.536 1.00 85.12 213 ALA A CA 1
ATOM 1730 C C . ALA A 1 213 ? 1.063 -6.853 -15.139 1.00 85.12 213 ALA A C 1
ATOM 1732 O O . ALA A 1 213 ? 1.261 -6.924 -16.351 1.00 85.12 213 ALA A O 1
ATOM 1733 N N . PHE A 1 214 ? 1.977 -6.381 -14.290 1.00 83.62 214 PHE A N 1
ATOM 1734 C CA . PHE A 1 214 ? 3.305 -5.963 -14.703 1.00 83.62 214 PHE A CA 1
ATOM 1735 C C . PHE A 1 214 ? 4.234 -7.140 -15.020 1.00 83.62 214 PHE A C 1
ATOM 1737 O O . PHE A 1 214 ? 4.846 -7.147 -16.087 1.00 83.62 214 PHE A O 1
ATOM 1744 N N . THR A 1 215 ? 4.346 -8.126 -14.123 1.00 80.12 215 THR A N 1
ATOM 1745 C CA . THR A 1 215 ? 5.290 -9.246 -14.291 1.00 80.12 215 THR A CA 1
ATOM 1746 C C . THR A 1 215 ? 4.894 -10.188 -15.422 1.00 80.12 215 THR A C 1
ATOM 1748 O O . THR A 1 215 ? 5.762 -10.659 -16.154 1.00 80.12 215 THR A O 1
ATOM 1751 N N . ASP A 1 216 ? 3.591 -10.423 -15.590 1.00 78.69 216 ASP A N 1
ATOM 1752 C CA . ASP A 1 216 ? 3.047 -11.360 -16.576 1.00 78.69 216 ASP A CA 1
ATOM 1753 C C . ASP A 1 216 ? 2.531 -10.656 -17.841 1.00 78.69 216 ASP A C 1
ATOM 1755 O O . ASP A 1 216 ? 1.999 -11.316 -18.733 1.00 78.69 216 ASP A O 1
ATOM 1759 N N . ILE A 1 217 ? 2.703 -9.328 -17.946 1.00 74.50 217 ILE A N 1
ATOM 1760 C CA . ILE A 1 217 ? 2.291 -8.523 -19.112 1.00 74.50 217 ILE A CA 1
ATOM 1761 C C . ILE A 1 217 ? 0.788 -8.745 -19.402 1.00 74.50 217 ILE A C 1
ATOM 1763 O O . ILE A 1 217 ? 0.367 -8.981 -20.533 1.00 74.50 217 ILE A O 1
ATOM 1767 N N . CYS A 1 218 ? -0.033 -8.704 -18.349 1.00 80.62 218 CYS A N 1
ATOM 1768 C CA . CYS A 1 218 ? -1.469 -8.978 -18.414 1.00 80.62 218 CYS A CA 1
ATOM 1769 C C . CYS A 1 218 ? -2.277 -7.682 -18.259 1.00 80.62 218 CYS A C 1
ATOM 1771 O O . CYS A 1 218 ? -2.554 -7.218 -17.150 1.00 80.62 218 CYS A O 1
ATOM 1773 N N . ASP A 1 219 ? -2.681 -7.104 -19.388 1.00 79.19 219 ASP A N 1
ATOM 1774 C CA . ASP A 1 219 ? -3.502 -5.893 -19.459 1.00 79.19 219 ASP A CA 1
ATOM 1775 C C . ASP A 1 219 ? -4.897 -6.085 -18.833 1.00 79.19 219 ASP A C 1
ATOM 1777 O O . ASP A 1 219 ? -5.385 -5.198 -18.131 1.00 79.19 219 ASP A O 1
ATOM 1781 N N . GLU A 1 220 ? -5.512 -7.262 -18.989 1.00 84.62 220 GLU A N 1
ATOM 1782 C CA . GLU A 1 220 ? -6.810 -7.594 -18.382 1.00 84.62 220 GLU A CA 1
ATOM 1783 C C . GLU A 1 220 ? -6.816 -7.410 -16.854 1.00 84.62 220 GLU A C 1
ATOM 1785 O O . GLU A 1 220 ? -7.763 -6.842 -16.295 1.00 84.62 220 GLU A O 1
ATOM 1790 N N . MET A 1 221 ? -5.751 -7.839 -16.166 1.00 86.38 221 MET A N 1
ATOM 1791 C CA . MET A 1 221 ? -5.625 -7.661 -14.715 1.00 86.38 221 MET A CA 1
ATOM 1792 C C . MET A 1 221 ? -5.479 -6.186 -14.333 1.00 86.38 221 MET A C 1
ATOM 1794 O O . MET A 1 221 ? -6.107 -5.749 -13.366 1.00 86.38 221 MET A O 1
ATOM 1798 N N . ALA A 1 222 ? -4.727 -5.405 -15.114 1.00 88.38 222 ALA A N 1
ATOM 1799 C CA . ALA A 1 222 ? -4.585 -3.968 -14.895 1.00 88.38 222 ALA A CA 1
ATOM 1800 C C . ALA A 1 222 ? -5.928 -3.231 -15.053 1.00 88.38 222 ALA A C 1
ATOM 1802 O O . ALA A 1 222 ? -6.325 -2.471 -14.166 1.00 88.38 222 ALA A O 1
ATOM 1803 N N . TYR A 1 223 ? -6.684 -3.500 -16.123 1.00 88.50 223 TYR A N 1
ATOM 1804 C CA . TYR A 1 223 ? -8.018 -2.914 -16.312 1.00 88.50 223 TYR A CA 1
ATOM 1805 C C . TYR A 1 223 ? -9.000 -3.346 -15.220 1.00 88.50 223 TYR A C 1
ATOM 1807 O O . TYR A 1 223 ? -9.776 -2.529 -14.718 1.00 88.50 223 TYR A O 1
ATOM 1815 N N . SER A 1 224 ? -8.953 -4.614 -14.810 1.00 90.31 224 SER A N 1
ATOM 1816 C CA . SER A 1 224 ? -9.770 -5.120 -13.709 1.00 90.31 224 SER A CA 1
ATOM 1817 C C . SER A 1 224 ? -9.495 -4.362 -12.405 1.00 90.31 224 SER A C 1
ATOM 1819 O O . SER A 1 224 ? -10.446 -3.993 -11.714 1.00 90.31 224 SER A O 1
ATOM 1821 N N . THR A 1 225 ? -8.229 -4.083 -12.078 1.00 92.25 225 THR A N 1
ATOM 1822 C CA . THR A 1 225 ? -7.861 -3.280 -10.900 1.00 92.25 225 THR A CA 1
ATOM 1823 C C . THR A 1 225 ? -8.460 -1.877 -10.966 1.00 92.25 225 THR A C 1
ATOM 1825 O O . THR A 1 225 ? -9.108 -1.457 -10.009 1.00 92.25 225 THR A O 1
ATOM 1828 N N . ILE A 1 226 ? -8.354 -1.194 -12.110 1.00 91.38 226 ILE A N 1
ATOM 1829 C CA . ILE A 1 226 ? -8.934 0.147 -12.312 1.00 91.38 226 ILE A CA 1
ATOM 1830 C C . ILE A 1 226 ? -10.451 0.146 -12.064 1.00 91.38 226 ILE A C 1
ATOM 1832 O O . ILE A 1 226 ? -10.989 1.049 -11.431 1.00 91.38 226 ILE A O 1
ATOM 1836 N N . LEU A 1 227 ? -11.162 -0.896 -12.501 1.00 90.38 227 LEU A N 1
ATOM 1837 C CA . LEU A 1 227 ? -12.609 -1.022 -12.285 1.00 90.38 227 LEU A CA 1
ATOM 1838 C C . LEU A 1 227 ? -12.998 -1.359 -10.833 1.00 90.38 227 LEU A C 1
ATOM 1840 O O . LEU A 1 227 ? -14.162 -1.199 -10.448 1.00 90.38 227 LEU A O 1
ATOM 1844 N N . MET A 1 228 ? -12.073 -1.890 -10.028 1.00 91.06 228 MET A N 1
ATOM 1845 C CA . MET A 1 228 ? -12.325 -2.208 -8.619 1.00 91.06 228 MET A CA 1
ATOM 1846 C C . MET A 1 228 ? -12.258 -0.980 -7.709 1.00 91.06 228 MET A C 1
ATOM 1848 O O . MET A 1 228 ? -12.913 -0.994 -6.664 1.00 91.06 228 MET A O 1
ATOM 1852 N N . ASP A 1 229 ? -11.546 0.063 -8.122 1.00 93.75 229 ASP A N 1
ATOM 1853 C CA . ASP A 1 229 ? -11.271 1.272 -7.344 1.00 93.75 229 ASP A CA 1
ATOM 1854 C C . ASP A 1 229 ? -12.546 1.983 -6.862 1.00 93.75 229 ASP A C 1
ATOM 1856 O O . ASP A 1 229 ? -12.786 2.127 -5.663 1.00 93.75 229 ASP A O 1
ATOM 1860 N N . ASP A 1 230 ? -13.493 2.193 -7.782 1.00 93.44 230 ASP A N 1
ATOM 1861 C CA . ASP A 1 230 ? -14.846 2.707 -7.527 1.00 93.44 230 ASP A CA 1
ATOM 1862 C C . ASP A 1 230 ? -15.577 2.006 -6.363 1.00 93.44 230 ASP A C 1
ATOM 1864 O O . ASP A 1 230 ? -16.483 2.567 -5.733 1.00 93.44 230 ASP A O 1
ATOM 1868 N N . LYS A 1 231 ? -15.284 0.719 -6.128 1.00 95.81 231 LYS A N 1
ATOM 1869 C CA . LYS A 1 231 ? -15.892 -0.050 -5.035 1.00 95.81 231 LYS A CA 1
ATOM 1870 C C . LYS A 1 231 ? -15.201 0.240 -3.709 1.00 95.81 231 LYS A C 1
ATOM 1872 O O . LYS A 1 231 ? -15.912 0.288 -2.705 1.00 95.81 231 LYS A O 1
ATOM 1877 N N . VAL A 1 232 ? -13.880 0.412 -3.696 1.00 97.56 232 VAL A N 1
ATOM 1878 C CA . VAL A 1 232 ? -13.108 0.757 -2.494 1.00 97.56 232 VAL A CA 1
ATOM 1879 C C . VAL A 1 232 ? -13.464 2.171 -2.035 1.00 97.56 232 VAL A C 1
ATOM 1881 O O . VAL A 1 232 ? -13.855 2.326 -0.879 1.00 97.56 232 VAL A O 1
ATOM 1884 N N . ASP A 1 233 ? -13.540 3.137 -2.951 1.00 97.31 233 ASP A N 1
ATOM 1885 C CA . ASP A 1 233 ? -14.050 4.497 -2.706 1.00 97.31 233 ASP A CA 1
ATOM 1886 C C . ASP A 1 233 ? -15.417 4.515 -2.020 1.00 97.31 233 ASP A C 1
ATOM 1888 O O . ASP A 1 233 ? -15.688 5.249 -1.068 1.00 97.31 233 ASP A O 1
ATOM 1892 N N . LYS A 1 234 ? -16.340 3.688 -2.521 1.00 98.06 234 LYS A N 1
ATOM 1893 C CA . LYS A 1 234 ? -17.688 3.578 -1.948 1.00 98.06 234 LYS A CA 1
ATOM 1894 C C . LYS A 1 234 ? -17.672 2.916 -0.574 1.00 98.06 234 LYS A C 1
ATOM 1896 O O . LYS A 1 234 ? -18.617 3.120 0.185 1.00 98.06 234 LYS A O 1
ATOM 1901 N N . MET A 1 235 ? -16.688 2.071 -0.273 1.00 98.38 235 MET A N 1
ATOM 1902 C CA . MET A 1 235 ? -16.537 1.455 1.046 1.00 98.38 235 MET A CA 1
ATOM 1903 C C . MET A 1 235 ? -15.960 2.445 2.056 1.00 98.38 235 MET A C 1
ATOM 1905 O O . MET A 1 235 ? -16.482 2.500 3.167 1.00 98.38 235 MET A O 1
ATOM 1909 N N . GLU A 1 236 ? -14.981 3.251 1.649 1.00 98.31 236 GLU A N 1
ATOM 1910 C CA . GLU A 1 236 ? -14.401 4.342 2.439 1.00 98.31 236 GLU A CA 1
ATOM 1911 C C . GLU A 1 236 ? -15.496 5.314 2.908 1.00 98.31 236 GLU A C 1
ATOM 1913 O O . GLU A 1 236 ? -15.797 5.381 4.101 1.00 98.31 236 GLU A O 1
ATOM 1918 N N . LYS A 1 237 ? -16.239 5.896 1.957 1.00 97.94 237 LYS A N 1
ATOM 1919 C CA . LYS A 1 237 ? -17.346 6.833 2.231 1.00 97.94 237 LYS A CA 1
ATOM 1920 C C . LYS A 1 237 ? -18.448 6.232 3.099 1.00 97.94 237 LYS A C 1
ATOM 1922 O O . LYS A 1 237 ? -19.148 6.936 3.826 1.00 97.94 237 LYS A O 1
ATOM 1927 N N . LYS A 1 238 ? -18.663 4.915 3.009 1.00 98.00 238 LYS A N 1
ATOM 1928 C CA . LYS A 1 238 ? -19.627 4.213 3.871 1.00 98.00 238 LYS A CA 1
ATOM 1929 C C . LYS A 1 238 ? -19.127 4.103 5.305 1.00 98.00 238 LYS A C 1
ATOM 1931 O O . LYS A 1 238 ? -19.940 4.249 6.210 1.00 98.00 238 LYS A O 1
ATOM 1936 N N . ILE A 1 239 ? -17.838 3.836 5.511 1.00 97.75 239 ILE A N 1
ATOM 1937 C CA . ILE A 1 239 ? -17.242 3.794 6.851 1.00 97.75 239 ILE A CA 1
ATOM 1938 C C . ILE A 1 239 ? -17.333 5.181 7.493 1.00 97.75 239 ILE A C 1
ATOM 1940 O O . ILE A 1 239 ? -17.847 5.277 8.606 1.00 97.75 239 ILE A O 1
ATOM 1944 N N . GLU A 1 240 ? -16.946 6.239 6.774 1.00 96.38 240 GLU A N 1
ATOM 1945 C CA . GLU A 1 240 ? -17.060 7.632 7.235 1.00 96.38 240 GLU A CA 1
ATOM 1946 C C . GLU A 1 240 ? -18.504 7.979 7.639 1.00 96.38 240 GLU A C 1
ATOM 1948 O O . GLU A 1 240 ? -18.773 8.484 8.738 1.00 96.38 240 GLU A O 1
ATOM 1953 N N . LYS A 1 241 ? -19.466 7.644 6.769 1.00 97.44 241 LYS A N 1
ATOM 1954 C CA . LYS A 1 241 ? -20.889 7.867 7.025 1.00 97.44 241 LYS A CA 1
ATOM 1955 C C . LYS A 1 241 ? -21.377 7.117 8.267 1.00 97.44 241 LYS A C 1
ATOM 1957 O O . LYS A 1 241 ? -22.027 7.728 9.111 1.00 97.44 241 LYS A O 1
ATOM 1962 N N . TYR A 1 242 ? -21.061 5.828 8.402 1.00 97.12 242 TYR A N 1
ATOM 1963 C CA . TYR A 1 242 ? -21.488 5.036 9.559 1.00 97.12 242 TYR A CA 1
ATOM 1964 C C . TYR A 1 242 ? -20.878 5.547 10.862 1.00 97.12 242 TYR A C 1
ATOM 1966 O O . TYR A 1 242 ? -21.605 5.689 11.840 1.00 97.12 242 TYR A O 1
ATOM 1974 N N . LEU A 1 243 ? -19.593 5.920 10.867 1.00 96.12 243 LEU A N 1
ATOM 1975 C CA . LEU A 1 243 ? -18.963 6.537 12.039 1.00 96.12 243 LEU A CA 1
ATOM 1976 C C . LEU A 1 243 ? -19.702 7.818 12.457 1.00 96.12 243 LEU A C 1
ATOM 1978 O O . LEU A 1 243 ? -19.944 8.048 13.643 1.00 96.12 243 LEU A O 1
ATOM 1982 N N . THR A 1 244 ? -20.106 8.635 11.485 1.00 95.06 244 THR A N 1
ATOM 1983 C CA . THR A 1 244 ? -20.845 9.876 11.743 1.00 95.06 244 THR A CA 1
ATOM 1984 C C . THR A 1 244 ? -22.259 9.606 12.264 1.00 95.06 244 THR A C 1
ATOM 1986 O O . THR A 1 244 ? -22.687 10.246 13.221 1.00 95.06 244 THR A O 1
ATOM 1989 N N . GLU A 1 245 ? -22.989 8.652 11.685 1.00 95.38 245 GLU A N 1
ATOM 1990 C CA . GLU A 1 245 ? -24.352 8.290 12.109 1.00 95.38 245 GLU A CA 1
ATOM 1991 C C . GLU A 1 245 ? -24.374 7.620 13.496 1.00 95.38 245 GLU A C 1
ATOM 1993 O O . GLU A 1 245 ? -25.222 7.934 14.337 1.00 95.38 245 GLU A O 1
ATOM 1998 N N . ASP A 1 246 ? -23.414 6.735 13.771 1.00 94.75 246 ASP A N 1
ATOM 1999 C CA . ASP A 1 246 ? -23.364 5.965 15.013 1.00 94.75 246 ASP A CA 1
ATOM 2000 C C . ASP A 1 246 ? -22.827 6.770 16.197 1.00 94.75 246 ASP A C 1
ATOM 2002 O O . ASP A 1 246 ? -23.209 6.486 17.336 1.00 94.75 246 ASP A O 1
ATOM 2006 N N . PHE A 1 247 ? -21.970 7.769 15.975 1.00 93.75 247 PHE A N 1
ATOM 2007 C CA . PHE A 1 247 ? -21.293 8.490 17.062 1.00 93.75 247 PHE A CA 1
ATOM 2008 C C . PHE A 1 247 ? -21.492 10.012 17.037 1.00 93.75 247 PHE A C 1
ATOM 2010 O O . PHE A 1 247 ? -21.197 10.679 18.033 1.00 93.75 247 PHE A O 1
ATOM 2017 N N . GLY A 1 248 ? -22.020 10.578 15.951 1.00 91.44 248 GLY A N 1
ATOM 2018 C CA . GLY A 1 248 ? -22.252 12.014 15.805 1.00 91.44 248 GLY A CA 1
ATOM 2019 C C . GLY A 1 248 ? -23.265 12.561 16.812 1.00 91.44 248 GLY A C 1
ATOM 2020 O O . GLY A 1 248 ? -24.301 11.954 17.077 1.00 91.44 248 GLY A O 1
ATOM 2021 N N . GLY A 1 249 ? -22.954 13.716 17.408 1.00 88.31 249 GLY A N 1
ATOM 2022 C CA . GLY A 1 249 ? -23.829 14.390 18.378 1.00 88.31 249 GLY A CA 1
ATOM 2023 C C . GLY A 1 249 ? -23.995 13.668 19.723 1.00 88.31 249 GLY A C 1
ATOM 2024 O O . GLY A 1 249 ? -24.796 14.105 20.548 1.00 88.31 249 GLY A O 1
ATOM 2025 N N . LYS A 1 250 ? -23.254 12.577 19.965 1.00 89.94 250 LYS A N 1
ATOM 2026 C CA . LYS A 1 250 ? -23.289 11.806 21.216 1.00 89.94 250 LYS A CA 1
ATOM 2027 C C . LYS A 1 250 ? -22.162 12.228 22.161 1.00 89.94 250 LYS A C 1
ATOM 2029 O O . LYS A 1 250 ? -21.096 12.663 21.728 1.00 89.94 250 LYS A O 1
ATOM 2034 N N . ASN A 1 251 ? -22.385 12.062 23.466 1.00 90.69 251 ASN A N 1
ATOM 2035 C CA . ASN A 1 251 ? -21.340 12.238 24.474 1.00 90.69 251 ASN A CA 1
ATOM 2036 C C . ASN A 1 251 ? -20.431 10.997 24.492 1.00 90.69 251 ASN A C 1
ATOM 2038 O O . ASN A 1 251 ? -20.712 10.016 25.181 1.00 90.69 251 ASN A O 1
ATOM 2042 N N . ASN A 1 252 ? -19.390 11.021 23.662 1.00 91.50 252 ASN A N 1
ATOM 2043 C CA . ASN A 1 252 ? -18.450 9.917 23.492 1.00 91.50 252 ASN A CA 1
ATOM 2044 C C . ASN A 1 252 ? -17.308 10.002 24.513 1.00 91.50 252 ASN A C 1
ATOM 2046 O O . ASN A 1 252 ? -16.835 11.087 24.846 1.00 91.50 252 ASN A O 1
ATOM 2050 N N . SER A 1 253 ? -16.818 8.849 24.973 1.00 93.56 253 SER A N 1
ATOM 2051 C CA . SER A 1 253 ? -15.596 8.801 25.780 1.00 93.56 253 SER A CA 1
ATOM 2052 C C . SER A 1 253 ? -14.376 9.234 24.959 1.00 93.56 253 SER A C 1
ATOM 2054 O O . SER A 1 253 ? -14.369 9.121 23.731 1.00 93.56 253 SER A O 1
ATOM 2056 N N . SER A 1 254 ? -13.299 9.657 25.628 1.00 94.56 254 SER A N 1
ATOM 2057 C CA . SER A 1 254 ? -12.042 10.006 24.950 1.00 94.56 254 SER A CA 1
ATOM 2058 C C . SER A 1 254 ? -11.509 8.854 24.090 1.00 94.56 254 SER A C 1
ATOM 2060 O O . SER A 1 254 ? -11.068 9.081 22.967 1.00 94.56 254 SER A O 1
ATOM 2062 N N . GLN A 1 255 ? -11.613 7.609 24.575 1.00 95.81 255 GLN A N 1
ATOM 2063 C CA . GLN A 1 255 ? -11.195 6.432 23.808 1.00 95.81 255 GLN A CA 1
ATOM 2064 C C . GLN A 1 255 ? -12.075 6.204 22.572 1.00 95.81 255 GLN A C 1
ATOM 2066 O O . GLN A 1 255 ? -11.559 5.863 21.512 1.00 95.81 255 GLN A O 1
ATOM 2071 N N . ALA A 1 256 ? -13.389 6.434 22.670 1.00 95.75 256 ALA A N 1
ATOM 2072 C CA . ALA A 1 256 ? -14.276 6.332 21.516 1.00 95.75 256 ALA A CA 1
ATOM 2073 C C . ALA A 1 256 ? -13.924 7.372 20.438 1.00 95.75 256 ALA A C 1
ATOM 2075 O O . ALA A 1 256 ? -13.894 7.029 19.261 1.00 95.75 256 ALA A O 1
ATOM 2076 N N . LEU A 1 257 ? -13.579 8.607 20.822 1.00 95.81 257 LEU A N 1
ATOM 2077 C CA . LEU A 1 257 ? -13.123 9.634 19.874 1.00 95.81 257 LEU A CA 1
ATOM 2078 C C . LEU A 1 257 ? -11.817 9.237 19.170 1.00 95.81 257 LEU A C 1
ATOM 2080 O O . LEU A 1 257 ? -11.720 9.366 17.951 1.00 95.81 257 LEU A O 1
ATOM 2084 N N . ILE A 1 258 ? -10.847 8.695 19.915 1.00 96.75 258 ILE A N 1
ATOM 2085 C CA . ILE A 1 258 ? -9.592 8.168 19.352 1.00 96.75 258 ILE A CA 1
ATOM 2086 C C . ILE A 1 258 ? -9.881 7.041 18.353 1.00 96.75 258 ILE A C 1
ATOM 2088 O O . ILE A 1 258 ? -9.345 7.044 17.247 1.00 96.75 258 ILE A O 1
ATOM 2092 N N . ASN A 1 259 ? -10.764 6.103 18.707 1.00 97.44 259 ASN A N 1
ATOM 2093 C CA . ASN A 1 259 ? -11.148 5.006 17.822 1.00 97.44 259 ASN A CA 1
ATOM 2094 C C . ASN A 1 259 ? -11.807 5.509 16.530 1.00 97.44 259 ASN A C 1
ATOM 2096 O O . ASN A 1 259 ? -11.480 5.003 15.461 1.00 97.44 259 ASN A O 1
ATOM 2100 N N . ILE A 1 260 ? -12.705 6.499 16.611 1.00 97.19 260 ILE A N 1
ATOM 2101 C CA . ILE A 1 260 ? -13.359 7.099 15.435 1.00 97.19 260 ILE A CA 1
ATOM 2102 C C . ILE A 1 260 ? -12.312 7.708 14.500 1.00 97.19 260 ILE A C 1
ATOM 2104 O O . ILE A 1 260 ? -12.312 7.402 13.310 1.00 97.19 260 ILE A O 1
ATOM 2108 N N . MET A 1 261 ? -11.397 8.520 15.040 1.00 97.69 261 MET A N 1
ATOM 2109 C CA . MET A 1 261 ? -10.333 9.151 14.252 1.00 97.69 261 MET A CA 1
ATOM 2110 C C . MET A 1 261 ? -9.437 8.107 13.585 1.00 97.69 261 MET A C 1
ATOM 2112 O O . MET A 1 261 ? -9.223 8.168 12.379 1.00 97.69 261 MET A O 1
ATOM 2116 N N . ASN A 1 262 ? -8.965 7.114 14.342 1.00 98.25 262 ASN A N 1
ATOM 2117 C CA . ASN A 1 262 ? -8.096 6.073 13.802 1.00 98.25 262 ASN A CA 1
ATOM 2118 C C . ASN A 1 262 ? -8.807 5.219 12.744 1.00 98.25 262 ASN A C 1
ATOM 2120 O O . ASN A 1 262 ? -8.190 4.866 11.748 1.00 98.25 262 ASN A O 1
ATOM 2124 N N . LEU A 1 263 ? -10.091 4.890 12.925 1.00 98.12 263 LEU A N 1
ATOM 2125 C CA . LEU A 1 263 ? -10.865 4.129 11.939 1.00 98.12 263 LEU A CA 1
ATOM 2126 C C . LEU A 1 263 ? -11.086 4.896 10.646 1.00 98.12 263 LEU A C 1
ATOM 2128 O O . LEU A 1 263 ? -10.942 4.302 9.580 1.00 98.12 263 LEU A O 1
ATOM 2132 N N . ASN A 1 264 ? -11.370 6.193 10.742 1.00 97.94 264 ASN A N 1
ATOM 2133 C CA . ASN A 1 264 ? -11.482 7.054 9.574 1.00 97.94 264 ASN A CA 1
ATOM 2134 C C . ASN A 1 264 ? -10.140 7.179 8.836 1.00 97.94 264 ASN A C 1
ATOM 2136 O O . ASN A 1 264 ? -10.079 7.038 7.618 1.00 97.94 264 ASN A O 1
ATOM 2140 N N . SER A 1 265 ? -9.040 7.368 9.572 1.00 98.50 265 SER A N 1
ATOM 2141 C CA . SER A 1 265 ? -7.697 7.387 8.984 1.00 98.50 265 SER A CA 1
ATOM 2142 C C . SER A 1 265 ? -7.350 6.053 8.322 1.00 98.50 265 SER A C 1
ATOM 2144 O O . SER A 1 265 ? -6.850 6.040 7.204 1.00 98.50 265 SER A O 1
ATOM 2146 N N . MET A 1 266 ? -7.658 4.921 8.965 1.00 98.69 266 MET A N 1
ATOM 2147 C CA . MET A 1 266 ? -7.426 3.595 8.387 1.00 98.69 266 MET A CA 1
ATOM 2148 C C . MET A 1 266 ? -8.217 3.387 7.092 1.00 98.69 266 MET A C 1
ATOM 2150 O O . MET A 1 266 ? -7.635 2.907 6.124 1.00 98.69 266 MET A O 1
ATOM 2154 N N . SER A 1 267 ? -9.510 3.742 7.040 1.00 98.62 267 SER A N 1
ATOM 2155 C CA . SER A 1 267 ? -10.284 3.622 5.796 1.00 98.62 267 SER A CA 1
ATOM 2156 C C . SER A 1 267 ? -9.716 4.510 4.694 1.00 98.62 267 SER A C 1
ATOM 2158 O O . SER A 1 267 ? -9.517 4.026 3.584 1.00 98.62 267 SER A O 1
ATOM 2160 N N . TYR A 1 268 ? -9.361 5.755 5.015 1.00 98.62 268 TYR A N 1
ATOM 2161 C CA . TYR A 1 268 ? -8.721 6.668 4.072 1.00 98.62 268 TYR A CA 1
ATOM 2162 C C . TYR A 1 268 ? -7.399 6.104 3.526 1.00 98.62 268 TYR A C 1
ATOM 2164 O O . TYR A 1 268 ? -7.196 6.053 2.317 1.00 98.62 268 TYR A O 1
ATOM 2172 N N . TYR A 1 269 ? -6.505 5.604 4.385 1.00 98.81 269 TYR A N 1
ATOM 2173 C CA . TYR A 1 269 ? -5.231 5.035 3.933 1.00 98.81 269 TYR A CA 1
ATOM 2174 C C . TYR A 1 269 ? -5.411 3.783 3.067 1.00 98.81 269 TYR A C 1
ATOM 2176 O O . TYR A 1 269 ? -4.643 3.583 2.131 1.00 98.81 269 TYR A O 1
ATOM 2184 N N . ILE A 1 270 ? -6.426 2.954 3.333 1.00 98.81 270 ILE A N 1
ATOM 2185 C CA . ILE A 1 270 ? -6.732 1.786 2.493 1.00 98.81 270 ILE A CA 1
ATOM 2186 C C . ILE A 1 270 ? -7.212 2.213 1.101 1.00 98.81 270 ILE A C 1
ATOM 2188 O O . ILE A 1 270 ? -6.839 1.578 0.117 1.00 98.81 270 ILE A O 1
ATOM 2192 N N . GLU A 1 271 ? -8.016 3.273 0.999 1.00 98.62 271 GLU A N 1
ATOM 2193 C CA . GLU A 1 271 ? -8.404 3.840 -0.299 1.00 98.62 271 GLU A CA 1
ATOM 2194 C C . GLU A 1 271 ? -7.188 4.412 -1.037 1.00 98.62 271 GLU A C 1
ATOM 2196 O O . GLU A 1 271 ? -6.986 4.088 -2.201 1.00 98.62 271 GLU A O 1
ATOM 2201 N N . ARG A 1 272 ? -6.264 5.087 -0.345 1.00 98.62 272 ARG A N 1
ATOM 2202 C CA . ARG A 1 272 ? -4.994 5.510 -0.962 1.00 98.62 272 ARG A CA 1
ATOM 2203 C C . ARG A 1 272 ? -4.121 4.341 -1.440 1.00 98.62 272 ARG A C 1
ATOM 2205 O O . ARG A 1 272 ? -3.405 4.494 -2.425 1.00 98.62 272 ARG A O 1
ATOM 2212 N N . ILE A 1 273 ? -4.158 3.177 -0.783 1.00 98.75 273 ILE A N 1
ATOM 2213 C CA . ILE A 1 273 ? -3.479 1.965 -1.286 1.00 98.75 273 ILE A CA 1
ATOM 2214 C C . ILE A 1 273 ? -4.145 1.483 -2.583 1.00 98.75 273 ILE A C 1
ATOM 2216 O O . ILE A 1 273 ? -3.443 1.091 -3.516 1.00 98.75 273 ILE A O 1
ATOM 2220 N N . ALA A 1 274 ? -5.478 1.529 -2.663 1.00 98.38 274 ALA A N 1
ATOM 2221 C CA . ALA A 1 274 ? -6.211 1.202 -3.884 1.00 98.38 274 ALA A CA 1
ATOM 2222 C C . ALA A 1 274 ? -5.861 2.166 -5.035 1.00 98.38 274 ALA A C 1
ATOM 2224 O O . ALA A 1 274 ? -5.510 1.686 -6.115 1.00 98.38 274 ALA A O 1
ATOM 2225 N N . ASP A 1 275 ? -5.777 3.475 -4.767 1.00 97.69 275 ASP A N 1
ATOM 2226 C CA . ASP A 1 275 ? -5.267 4.472 -5.722 1.00 97.69 275 ASP A CA 1
ATOM 2227 C C . ASP A 1 275 ? -3.859 4.105 -6.223 1.00 97.69 275 ASP A C 1
ATOM 2229 O O . ASP A 1 275 ? -3.572 4.146 -7.419 1.00 97.69 275 ASP A O 1
ATOM 2233 N N . LYS A 1 276 ? -2.941 3.725 -5.320 1.00 98.25 276 LYS A N 1
ATOM 2234 C CA . LYS A 1 276 ? -1.580 3.330 -5.728 1.00 98.25 276 LYS A CA 1
ATOM 2235 C C . LYS A 1 276 ? -1.586 2.057 -6.579 1.00 98.25 276 LYS A C 1
ATOM 2237 O O . LYS A 1 276 ? -0.789 1.939 -7.507 1.00 98.25 276 LYS A O 1
ATOM 2242 N N . ALA A 1 277 ? -2.495 1.117 -6.322 1.00 97.62 277 ALA A N 1
ATOM 2243 C CA . ALA A 1 277 ? -2.663 -0.056 -7.176 1.00 97.62 277 ALA A CA 1
ATOM 2244 C C . ALA A 1 277 ? -3.171 0.314 -8.585 1.00 97.62 277 ALA A C 1
ATOM 2246 O O . ALA A 1 277 ? -2.761 -0.313 -9.569 1.00 97.62 277 ALA A O 1
ATOM 2247 N N . VAL A 1 278 ? -4.010 1.348 -8.704 1.00 96.56 278 VAL A N 1
ATOM 2248 C CA . VAL A 1 278 ? -4.413 1.933 -9.994 1.00 96.56 278 VAL A CA 1
ATOM 2249 C C . VAL A 1 278 ? -3.215 2.547 -10.718 1.00 96.56 278 VAL A C 1
ATOM 2251 O O . VAL A 1 278 ? -3.029 2.267 -11.901 1.00 96.56 278 VAL A O 1
ATOM 2254 N N . ASP A 1 279 ? -2.358 3.297 -10.024 1.00 96.19 279 ASP A N 1
ATOM 2255 C CA . ASP A 1 279 ? -1.152 3.894 -10.621 1.00 96.19 279 ASP A CA 1
ATOM 2256 C C . ASP A 1 279 ? -0.163 2.836 -11.140 1.00 96.19 279 ASP A C 1
ATOM 2258 O O . ASP A 1 279 ? 0.381 2.967 -12.244 1.00 96.19 279 ASP A O 1
ATOM 2262 N N . ILE A 1 280 ? 0.025 1.745 -10.389 1.00 96.12 280 ILE A N 1
ATOM 2263 C CA . ILE A 1 280 ? 0.824 0.591 -10.832 1.00 96.12 280 ILE A CA 1
ATOM 2264 C C . ILE A 1 280 ? 0.173 -0.049 -12.065 1.00 96.12 280 ILE A C 1
ATOM 2266 O O . ILE A 1 280 ? 0.842 -0.279 -13.068 1.00 96.12 280 ILE A O 1
ATOM 2270 N N . SER A 1 281 ? -1.142 -0.270 -12.050 1.00 94.88 281 SER A N 1
ATOM 2271 C CA . SER A 1 281 ? -1.863 -0.849 -13.195 1.00 94.88 281 SER A CA 1
ATOM 2272 C C . SER A 1 281 ? -1.751 0.023 -14.450 1.00 94.88 281 SER A C 1
ATOM 2274 O O . SER A 1 281 ? -1.522 -0.479 -15.549 1.00 94.88 281 SER A O 1
ATOM 2276 N N . ALA A 1 282 ? -1.852 1.343 -14.294 1.00 93.31 282 ALA A N 1
ATOM 2277 C CA . ALA A 1 282 ? -1.689 2.290 -15.388 1.00 93.31 282 ALA A CA 1
ATOM 2278 C C . ALA A 1 282 ? -0.251 2.300 -15.926 1.00 93.31 282 ALA A C 1
ATOM 2280 O O . ALA A 1 282 ? -0.048 2.362 -17.138 1.00 93.31 282 ALA A O 1
ATOM 2281 N N . SER A 1 283 ? 0.746 2.175 -15.047 1.00 94.25 283 SER A N 1
ATOM 2282 C CA . SER A 1 283 ? 2.152 2.036 -15.440 1.00 94.25 283 SER A CA 1
ATOM 2283 C C . SER A 1 283 ? 2.410 0.715 -16.179 1.00 94.25 283 SER A C 1
ATOM 2285 O O . SER A 1 283 ? 3.193 0.693 -17.130 1.00 94.25 283 SER A O 1
ATOM 2287 N N . ALA A 1 284 ? 1.714 -0.368 -15.809 1.00 92.44 284 ALA A N 1
ATOM 2288 C CA . ALA A 1 284 ? 1.777 -1.647 -16.516 1.00 92.44 284 ALA A CA 1
ATOM 2289 C C . ALA A 1 284 ? 1.182 -1.515 -17.926 1.00 92.44 284 ALA A C 1
ATOM 2291 O O . ALA A 1 284 ? 1.838 -1.858 -18.905 1.00 92.44 284 ALA A O 1
ATOM 2292 N N . ILE A 1 285 ? -0.003 -0.913 -18.061 1.00 90.94 285 ILE A N 1
ATOM 2293 C CA . ILE A 1 285 ? -0.625 -0.646 -19.371 1.00 90.94 285 ILE A CA 1
ATOM 2294 C C . ILE A 1 285 ? 0.254 0.271 -20.228 1.00 90.94 285 ILE A C 1
ATOM 2296 O O . ILE A 1 285 ? 0.427 0.024 -21.422 1.00 90.94 285 ILE A O 1
ATOM 2300 N N . PHE A 1 286 ? 0.873 1.293 -19.631 1.00 90.50 286 PHE A N 1
ATOM 2301 C CA . PHE A 1 286 ? 1.823 2.151 -20.335 1.00 90.50 286 PHE A CA 1
ATOM 2302 C C . PHE A 1 286 ? 3.008 1.355 -20.884 1.00 90.50 286 PHE A C 1
ATOM 2304 O O . PHE A 1 286 ? 3.394 1.572 -22.032 1.00 90.50 286 PHE A O 1
ATOM 2311 N N . LEU A 1 287 ? 3.554 0.409 -20.116 1.00 89.12 287 LEU A N 1
ATOM 2312 C CA . LEU A 1 287 ? 4.618 -0.474 -20.585 1.00 89.12 287 LEU A CA 1
ATOM 2313 C C . LEU A 1 287 ? 4.157 -1.355 -21.759 1.00 89.12 287 LEU A C 1
ATOM 2315 O O . LEU A 1 287 ? 4.831 -1.377 -22.793 1.00 89.12 287 LEU A O 1
ATOM 2319 N N . ILE A 1 288 ? 3.014 -2.030 -21.607 1.00 86.81 288 ILE A N 1
ATOM 2320 C CA . ILE A 1 288 ? 2.478 -3.024 -22.553 1.00 86.81 288 ILE A CA 1
ATOM 2321 C C . ILE A 1 288 ? 2.018 -2.357 -23.855 1.00 86.81 288 ILE A C 1
ATOM 2323 O O . ILE A 1 288 ? 2.472 -2.704 -24.945 1.00 86.81 288 ILE A O 1
ATOM 2327 N N . GLU A 1 289 ? 1.129 -1.370 -23.752 1.00 86.56 289 GLU A N 1
ATOM 2328 C CA . GLU A 1 289 ? 0.447 -0.767 -24.899 1.00 86.56 289 GLU A CA 1
ATOM 2329 C C . GLU A 1 289 ? 1.125 0.516 -25.399 1.00 86.56 289 GLU A C 1
ATOM 2331 O O . GLU A 1 289 ? 0.859 0.976 -26.511 1.00 86.56 289 GLU A O 1
ATOM 2336 N N . GLY A 1 290 ? 1.979 1.145 -24.585 1.00 84.81 290 GLY A N 1
ATOM 2337 C CA . GLY A 1 290 ? 2.525 2.473 -24.880 1.00 84.81 290 GLY A CA 1
ATOM 2338 C C . GLY A 1 290 ? 1.517 3.612 -24.764 1.00 84.81 290 GLY A C 1
ATOM 2339 O O . GLY A 1 290 ? 1.815 4.723 -25.204 1.00 84.81 290 GLY A O 1
ATOM 2340 N N . LYS A 1 291 ? 0.331 3.344 -24.212 1.00 81.06 291 LYS A N 1
ATOM 2341 C CA . LYS A 1 291 ? -0.724 4.335 -24.002 1.00 81.06 291 LYS A CA 1
ATOM 2342 C C . LYS A 1 291 ? -0.652 4.872 -22.587 1.00 81.06 291 LYS A C 1
ATOM 2344 O O . LYS A 1 291 ? -0.581 4.106 -21.632 1.00 81.06 291 LYS A O 1
ATOM 2349 N N . ASP A 1 292 ? -0.720 6.190 -22.463 1.00 80.69 292 ASP A N 1
ATOM 2350 C CA . ASP A 1 292 ? -0.897 6.819 -21.166 1.00 80.69 292 ASP A CA 1
ATOM 2351 C C . ASP A 1 292 ? -2.390 6.926 -20.852 1.00 80.69 292 ASP A C 1
ATOM 2353 O O . ASP A 1 292 ? -3.120 7.684 -21.494 1.00 80.69 292 ASP A O 1
ATOM 2357 N N . ILE A 1 293 ? -2.846 6.119 -19.898 1.00 80.81 293 ILE A N 1
ATOM 2358 C CA . ILE A 1 293 ? -4.226 6.138 -19.404 1.00 80.81 293 ILE A CA 1
ATOM 2359 C C . ILE A 1 293 ? -4.339 6.821 -18.035 1.00 80.81 293 ILE A C 1
ATOM 2361 O O . ILE A 1 293 ? -5.409 6.805 -17.428 1.00 80.81 293 ILE A O 1
ATOM 2365 N N . ARG A 1 294 ? -3.248 7.414 -17.531 1.00 66.81 294 ARG A N 1
ATOM 2366 C CA . ARG A 1 294 ? -3.231 8.132 -16.255 1.00 66.81 294 ARG A CA 1
ATOM 2367 C C . ARG A 1 294 ? -4.011 9.427 -16.455 1.00 66.81 294 ARG A C 1
ATOM 2369 O O . ARG A 1 294 ? -3.614 10.296 -17.224 1.00 66.81 294 ARG A O 1
ATOM 2376 N N . HIS A 1 295 ? -5.165 9.517 -15.798 1.00 57.38 295 HIS A N 1
ATOM 2377 C CA . HIS A 1 295 ? -6.197 10.532 -16.031 1.00 57.38 295 HIS A CA 1
ATOM 2378 C C . HIS A 1 295 ? -6.873 10.420 -17.409 1.00 57.38 295 HIS A C 1
ATOM 2380 O O . HIS A 1 295 ? -6.629 11.249 -18.294 1.00 57.38 295 HIS A O 1
ATOM 2386 N N . PRO A 1 296 ? -7.829 9.487 -17.598 1.00 47.78 296 PRO A N 1
ATOM 2387 C CA . PRO A 1 296 ? -8.825 9.709 -18.632 1.00 47.78 296 PRO A CA 1
ATOM 2388 C C . PRO A 1 296 ? -9.467 11.060 -18.306 1.00 47.78 296 PRO A C 1
ATOM 2390 O O . PRO A 1 296 ? -9.969 11.253 -17.194 1.00 47.78 296 PRO A O 1
ATOM 2393 N N . GLN A 1 297 ? -9.416 12.027 -19.230 1.00 37.16 297 GLN A N 1
ATOM 2394 C CA . GLN A 1 297 ? -10.260 13.214 -19.113 1.00 37.16 297 GLN A CA 1
ATOM 2395 C C . GLN A 1 297 ? -11.644 12.702 -18.740 1.00 37.16 297 GLN A C 1
ATOM 2397 O O . GLN A 1 297 ? -12.157 11.857 -19.474 1.00 37.16 297 GLN A O 1
ATOM 2402 N N . LYS A 1 298 ? -12.189 13.117 -17.582 1.00 33.44 298 LYS A N 1
ATOM 2403 C CA . LYS A 1 298 ? -13.538 12.729 -17.150 1.00 33.44 298 LYS A CA 1
ATOM 2404 C C . LYS A 1 298 ? -14.432 12.851 -18.374 1.00 33.44 298 LYS A C 1
ATOM 2406 O O . LYS A 1 298 ? -14.716 13.971 -18.799 1.00 33.44 298 LYS A O 1
ATOM 2411 N N . LEU A 1 299 ? -14.794 11.716 -18.979 1.00 31.98 299 LEU A N 1
ATOM 2412 C CA . LEU A 1 299 ? -15.643 11.717 -20.158 1.00 31.98 299 LEU A CA 1
ATOM 2413 C C . LEU A 1 299 ? -16.885 12.500 -19.737 1.00 31.98 299 LEU A C 1
ATOM 2415 O O . LEU A 1 299 ? -17.423 12.208 -18.660 1.00 31.98 299 LEU A O 1
ATOM 2419 N N . PRO A 1 300 ? -17.291 13.543 -20.482 1.00 28.73 300 PRO A N 1
ATOM 2420 C CA . PRO A 1 300 ? -18.439 14.338 -20.093 1.00 28.73 300 PRO A CA 1
ATOM 2421 C C . PRO A 1 300 ? -19.596 13.372 -19.874 1.00 28.73 300 PRO A C 1
ATOM 2423 O O . PRO A 1 300 ? -19.953 12.618 -20.782 1.00 28.73 300 PRO A O 1
ATOM 2426 N N . GLN A 1 301 ? -20.118 13.355 -18.643 1.00 32.72 301 GLN A N 1
ATOM 2427 C CA . GLN A 1 301 ? -21.298 12.577 -18.292 1.00 32.72 301 GLN A CA 1
ATOM 2428 C C . GLN A 1 301 ? -22.331 12.857 -19.376 1.00 32.72 301 GLN A C 1
ATOM 2430 O O . GLN A 1 301 ? -22.727 14.012 -19.565 1.00 32.72 301 GLN A O 1
ATOM 2435 N N . GLN A 1 302 ? -22.698 11.829 -20.144 1.00 33.38 302 GLN A N 1
ATOM 2436 C CA . GLN A 1 302 ? -23.738 11.968 -21.147 1.00 33.38 302 GLN A CA 1
ATOM 2437 C C . GLN A 1 302 ? -24.983 12.461 -20.413 1.00 33.38 302 GLN A C 1
ATOM 2439 O O . GLN A 1 302 ? -25.580 11.735 -19.618 1.00 33.38 302 GLN A O 1
ATOM 2444 N N . LYS A 1 303 ? -25.333 13.732 -20.642 1.00 30.88 303 LYS A N 1
ATOM 2445 C CA . LYS A 1 303 ? -26.611 14.297 -20.225 1.00 30.88 303 LYS A CA 1
ATOM 2446 C C . LYS A 1 303 ? -27.692 13.350 -20.728 1.00 30.88 303 LYS A C 1
ATOM 2448 O O . LYS A 1 303 ? -27.706 13.003 -21.910 1.00 30.88 303 LYS A O 1
ATOM 2453 N N . GLY A 1 304 ? -28.532 12.903 -19.800 1.00 30.94 304 GLY A N 1
ATOM 2454 C CA . GLY A 1 304 ? -29.545 11.893 -20.043 1.00 30.94 304 GLY A CA 1
ATOM 2455 C C . GLY A 1 304 ? -30.353 12.186 -21.301 1.00 30.94 304 GLY A C 1
ATOM 2456 O O . GLY A 1 304 ? -30.888 13.281 -21.473 1.00 30.94 304 GLY A O 1
ATOM 2457 N N . LYS A 1 305 ? -30.474 11.177 -22.163 1.00 32.84 305 LYS A N 1
ATOM 2458 C CA . LYS A 1 305 ? -31.619 11.101 -23.061 1.00 32.84 305 LYS A CA 1
ATOM 2459 C C . LYS A 1 305 ? -32.822 10.734 -22.204 1.00 32.84 305 LYS A C 1
ATOM 2461 O O . LYS A 1 305 ? -32.992 9.591 -21.791 1.00 32.84 305 LYS A O 1
ATOM 2466 N N . SER A 1 306 ? -33.591 11.763 -21.883 1.00 31.02 306 SER A N 1
ATOM 2467 C CA . SER A 1 306 ? -34.921 11.681 -21.312 1.00 31.02 306 SER A CA 1
ATOM 2468 C C . SER A 1 306 ? -35.860 10.874 -22.214 1.00 31.02 306 SER A C 1
ATOM 2470 O O . SER A 1 306 ? -35.890 11.081 -23.426 1.00 31.02 306 SER A O 1
ATOM 2472 N N . SER A 1 307 ? -36.654 10.028 -21.552 1.00 32.19 307 SER A N 1
ATOM 2473 C CA . SER A 1 307 ? -38.033 9.633 -21.877 1.00 32.19 307 SER A CA 1
ATOM 2474 C C . SER A 1 307 ? -38.312 8.970 -23.233 1.00 32.19 307 SER A C 1
ATOM 2476 O O . SER A 1 307 ? -38.536 9.632 -24.244 1.00 32.19 307 SER A O 1
ATOM 2478 N N . LEU A 1 308 ? -38.460 7.642 -23.187 1.00 30.66 308 LEU A N 1
ATOM 2479 C CA . LEU A 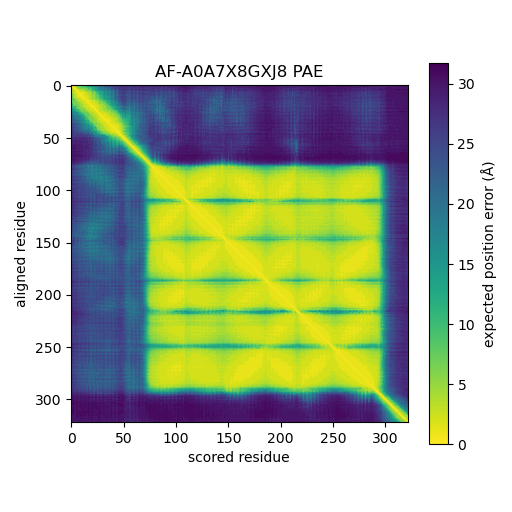1 308 ? -39.496 6.934 -23.949 1.00 30.66 308 LEU A CA 1
ATOM 2480 C C . LEU A 1 308 ? -40.870 7.506 -23.545 1.00 30.66 308 LEU A C 1
ATOM 2482 O O . LEU A 1 308 ? -41.092 7.660 -22.341 1.00 30.66 308 LEU A O 1
ATOM 2486 N N . PRO A 1 309 ? -41.792 7.819 -24.472 1.00 33.25 309 PRO A N 1
ATOM 2487 C CA . PRO A 1 309 ? -43.149 8.156 -24.080 1.00 33.25 309 PRO A CA 1
ATOM 2488 C C . PRO A 1 309 ? -43.927 6.870 -23.784 1.00 33.25 309 PRO A C 1
ATOM 2490 O O . PRO A 1 309 ? -44.026 5.968 -24.618 1.00 33.25 309 PRO A O 1
ATOM 2493 N N . GLU A 1 310 ? -44.459 6.804 -22.566 1.00 32.38 310 GLU A N 1
ATOM 2494 C CA . GLU A 1 310 ? -45.515 5.879 -22.178 1.00 32.38 310 GLU A CA 1
ATOM 2495 C C . GLU A 1 310 ? -46.774 6.148 -23.006 1.00 32.38 310 GLU A C 1
ATOM 2497 O O . GLU A 1 310 ? -47.168 7.286 -23.259 1.00 32.38 310 GLU A O 1
ATOM 2502 N N . ASN A 1 311 ? -47.399 5.058 -23.426 1.00 35.72 311 ASN A N 1
ATOM 2503 C CA . ASN A 1 311 ? -48.672 5.035 -24.113 1.00 35.72 311 ASN A CA 1
ATOM 2504 C C . ASN A 1 311 ? -49.800 5.103 -23.071 1.00 35.72 311 ASN A C 1
ATOM 2506 O O . ASN A 1 311 ? -49.961 4.153 -22.306 1.00 35.72 311 ASN A O 1
ATOM 2510 N N . THR A 1 312 ? -50.590 6.178 -23.053 1.00 32.47 312 THR A N 1
ATOM 2511 C CA . THR A 1 312 ? -51.920 6.197 -22.423 1.00 32.47 312 THR A CA 1
ATOM 2512 C C . THR A 1 312 ? -52.895 7.115 -23.172 1.00 32.47 312 THR A C 1
ATOM 2514 O O . THR A 1 312 ? -52.791 8.334 -23.142 1.00 32.47 312 THR A O 1
ATOM 2517 N N . ASN A 1 313 ? -53.874 6.455 -23.798 1.00 31.08 313 ASN A N 1
ATOM 2518 C CA . ASN A 1 313 ? -55.310 6.756 -23.848 1.00 31.08 313 ASN A CA 1
ATOM 2519 C C . ASN A 1 313 ? -55.840 8.082 -24.436 1.00 31.08 313 ASN A C 1
ATOM 2521 O O . ASN A 1 313 ? -55.767 9.144 -23.834 1.00 31.08 313 ASN A O 1
ATOM 2525 N N . GLU A 1 314 ? -56.557 7.911 -25.558 1.00 34.00 314 GLU A N 1
ATOM 2526 C CA . GLU A 1 314 ? -58.000 8.194 -25.696 1.00 34.00 314 GLU A CA 1
ATOM 2527 C C . GLU A 1 314 ? -58.556 9.489 -25.065 1.00 34.00 314 GLU A C 1
ATOM 2529 O O . GLU A 1 314 ? -58.800 9.531 -23.862 1.00 34.00 314 GLU A O 1
ATOM 2534 N N . LYS A 1 315 ? -58.936 10.473 -25.901 1.00 33.25 315 LYS A N 1
ATOM 2535 C CA . LYS A 1 315 ? -60.332 10.774 -26.327 1.00 33.25 315 LYS A CA 1
ATOM 2536 C C . LYS A 1 315 ? -60.540 12.243 -26.725 1.00 33.25 315 LYS A C 1
ATOM 2538 O O . LYS A 1 315 ? -60.125 13.138 -26.004 1.00 33.25 315 LYS A O 1
ATOM 2543 N N . GLU A 1 316 ? -61.347 12.403 -27.785 1.00 32.84 316 GLU A N 1
ATOM 2544 C CA . GLU A 1 316 ? -62.158 13.585 -28.157 1.00 32.84 316 GLU A CA 1
ATOM 2545 C C . GLU A 1 316 ? -61.375 14.834 -28.621 1.00 32.84 316 GLU A C 1
ATOM 2547 O O . GLU A 1 316 ? -60.385 15.213 -28.022 1.00 32.84 316 GLU A O 1
ATOM 2552 N N . LYS A 1 317 ? -61.739 15.584 -29.666 1.00 33.62 317 LYS A N 1
ATOM 2553 C CA . LYS A 1 317 ? -62.910 15.667 -30.556 1.00 33.62 317 LYS A CA 1
ATOM 2554 C C . LYS A 1 317 ? -62.539 16.646 -31.694 1.00 33.62 317 LYS A C 1
ATOM 2556 O O . LYS A 1 317 ? -61.751 17.550 -31.446 1.00 33.62 317 LYS A O 1
ATOM 2561 N N . ASN A 1 318 ? -63.224 16.506 -32.834 1.00 31.72 318 ASN A N 1
ATOM 2562 C CA . ASN A 1 318 ? -63.638 17.567 -33.774 1.00 31.72 318 ASN A CA 1
ATOM 2563 C C . ASN A 1 318 ? -62.557 18.343 -34.548 1.00 31.72 318 ASN A C 1
ATOM 2565 O O . ASN A 1 318 ? -61.737 19.046 -33.978 1.00 31.72 318 ASN A O 1
ATOM 2569 N N . GLU A 1 319 ? -62.506 18.145 -35.868 1.00 34.41 319 GLU A N 1
ATOM 2570 C CA . GLU A 1 319 ? -62.892 19.097 -36.948 1.00 34.41 319 GLU A CA 1
ATOM 2571 C C . GLU A 1 319 ? -61.579 19.311 -37.740 1.00 34.41 319 GLU A C 1
ATOM 2573 O O . GLU A 1 319 ? -60.518 19.358 -37.137 1.00 34.41 319 GLU A O 1
ATOM 2578 N N . GLU A 1 320 ? -61.449 19.331 -39.062 1.00 36.44 320 GLU A N 1
ATOM 2579 C CA . GLU A 1 320 ? -62.332 19.630 -40.176 1.00 36.44 320 GLU A CA 1
ATOM 2580 C C . GLU A 1 320 ? -61.533 19.313 -41.471 1.00 36.44 320 GLU A C 1
ATOM 2582 O O . GLU A 1 320 ? -60.311 19.451 -41.494 1.00 36.44 320 GLU A O 1
ATOM 2587 N N . ASN A 1 321 ? -62.252 19.007 -42.554 1.00 36.75 321 ASN A N 1
ATOM 2588 C CA . ASN A 1 321 ? -61.902 19.252 -43.965 1.00 36.75 321 ASN A CA 1
ATOM 2589 C C . ASN A 1 321 ? -60.954 18.318 -44.763 1.00 36.75 321 ASN A C 1
ATOM 2591 O O . ASN A 1 321 ? -59.733 18.340 -44.624 1.00 36.75 321 ASN A O 1
ATOM 2595 N N . ASN A 1 322 ? -61.616 17.720 -45.772 1.00 36.34 322 ASN A N 1
ATOM 2596 C CA . ASN A 1 322 ? -61.198 17.147 -47.065 1.00 36.34 322 ASN A CA 1
ATOM 2597 C C . ASN A 1 322 ? -60.662 15.717 -47.139 1.00 36.34 322 ASN A C 1
ATOM 2599 O O . ASN A 1 322 ? -59.478 15.480 -46.821 1.00 36.34 322 ASN A O 1
#

Foldseek 3Di:
DVVVVVVVVVVVVVVVVVVVVVVVVVVVVVVVVVVVVVVVVVVVCVVCVPDPPPPPPCVVVVVVVVVVPDPPPPPQDPLRVLVVVLVVLLVVLLVLLLVLLVLLLQLLDPDHDPVSLVVLVVSLVVLVVSLVVSLVSLVCSCVPPVDDPLVVLVSVLSNQLSVLSNLSSVLSNLLSVLSVLADCVPPPNVVLSVLLSVLSVLLSQLLVLLVCCQVVVPLVSLVVLVVSLVVLVVSLVVLLVCLCVVPPPDPDDPNSVSNSVSSNSSSVSSSSSSVSSNSSSQSSCCSNVVDRPPDPPPPPDPDDPDDDDDDDDDDDDDDDDD